Protein AF-0000000066083653 (afdb_homodimer)

Nearest PDB structures (foldseek):
  7eym-assembly1_B  TM=9.532E-01  e=1.468E-11  Vibrio cholerae
  7eyp-assembly1_B  TM=9.568E-01  e=3.747E-11  Pseudomonas aeruginosa
  7eyj-assembly1_A  TM=9.477E-01  e=2.441E-10  Escherichia coli K-12
  7eyl-assembly1_B  TM=9.402E-01  e=2.088E-10  Salmonella enterica
  3eo6-assembly1_B  TM=8.782E-01  e=7.671E-10  Acidithiobacillus ferrooxidans ATCC 23270

Structure (mmCIF, N/CA/C/O backbone):
data_AF-0000000066083653-model_v1
#
loop_
_entity.id
_entity.type
_entity.pdbx_description
1 polymer 'Pyrimidine/purine nucleoside phosphorylase'
#
loop_
_atom_site.group_PDB
_atom_site.id
_atom_site.type_symbol
_atom_site.label_atom_id
_atom_site.label_alt_id
_atom_site.label_comp_id
_atom_site.label_asym_id
_atom_site.label_entity_id
_atom_site.label_seq_id
_atom_site.pdbx_PDB_ins_code
_atom_site.Cartn_x
_atom_site.Cartn_y
_atom_site.Cartn_z
_atom_site.occupancy
_atom_site.B_iso_or_equiv
_atom_site.auth_seq_id
_atom_site.auth_comp_id
_atom_site.auth_asym_id
_atom_site.auth_atom_id
_atom_site.pdbx_PDB_model_num
ATOM 1 N N . MET A 1 1 ? 11.734 -6.695 11.289 1 68.25 1 MET A N 1
ATOM 2 C CA . MET A 1 1 ? 10.883 -6.793 10.109 1 68.25 1 MET A CA 1
ATOM 3 C C . MET A 1 1 ? 11.719 -6.785 8.828 1 68.25 1 MET A C 1
ATOM 5 O O . MET A 1 1 ? 12.789 -6.176 8.789 1 68.25 1 MET A O 1
ATOM 9 N N . SER A 1 2 ? 11.273 -7.625 7.781 1 93.38 2 SER A N 1
ATOM 10 C CA . SER A 1 2 ? 12.055 -7.699 6.555 1 93.38 2 SER A CA 1
ATOM 11 C C . SER A 1 2 ? 11.953 -6.41 5.754 1 93.38 2 SER A C 1
ATOM 13 O O . SER A 1 2 ? 10.969 -5.68 5.867 1 93.38 2 SER A O 1
ATOM 15 N N . GLU A 1 3 ? 12.969 -6.008 5.207 1 98.5 3 GLU A N 1
ATOM 16 C CA . GLU A 1 3 ? 13.031 -4.773 4.426 1 98.5 3 GLU A CA 1
ATOM 17 C C . GLU A 1 3 ? 13.797 -4.984 3.121 1 98.5 3 GLU A C 1
ATOM 19 O O . GLU A 1 3 ? 14.516 -5.973 2.971 1 98.5 3 GLU A O 1
ATOM 24 N N . PHE A 1 4 ? 13.578 -4.211 2.139 1 98.69 4 PHE A N 1
ATOM 25 C CA . PHE A 1 4 ? 14.406 -4.066 0.944 1 98.69 4 PHE A CA 1
ATOM 26 C C . PHE A 1 4 ? 15.227 -2.781 1.005 1 98.69 4 PHE A C 1
ATOM 28 O O . PHE A 1 4 ? 14.664 -1.687 1.107 1 98.69 4 PHE A O 1
ATOM 35 N N . SER A 1 5 ? 16.531 -2.885 0.915 1 98.25 5 SER A N 1
ATOM 36 C CA . SER A 1 5 ? 17.422 -1.725 0.99 1 98.25 5 SER A CA 1
ATOM 37 C C . SER A 1 5 ? 18.016 -1.396 -0.374 1 98.25 5 SER A C 1
ATOM 39 O O . SER A 1 5 ? 18.234 -2.289 -1.196 1 98.25 5 SER A O 1
ATOM 41 N N . GLY A 1 6 ? 18.281 -0.083 -0.542 1 98.31 6 GLY A N 1
ATOM 42 C CA . GLY A 1 6 ? 18.938 0.348 -1.771 1 98.31 6 GLY A CA 1
ATOM 43 C C . GLY A 1 6 ? 18.031 0.225 -2.99 1 98.31 6 GLY A C 1
ATOM 44 O O . GLY A 1 6 ? 18.516 -0.083 -4.086 1 98.31 6 GLY A O 1
ATOM 45 N N . VAL A 1 7 ? 16.766 0.409 -2.795 1 98.81 7 VAL A N 1
ATOM 46 C CA . VAL A 1 7 ? 15.812 0.175 -3.877 1 98.81 7 VAL A CA 1
ATOM 47 C C . VAL A 1 7 ? 15.211 1.503 -4.328 1 98.81 7 VAL A C 1
ATOM 49 O O . VAL A 1 7 ? 15.516 2.555 -3.762 1 98.81 7 VAL A O 1
ATOM 52 N N . THR A 1 8 ? 14.5 1.493 -5.457 1 98.81 8 THR A N 1
ATOM 53 C CA . THR A 1 8 ? 13.648 2.576 -5.93 1 98.81 8 THR A CA 1
ATOM 54 C C . THR A 1 8 ? 12.18 2.217 -5.766 1 98.81 8 THR A C 1
ATOM 56 O O . THR A 1 8 ? 11.75 1.12 -6.137 1 98.81 8 THR A O 1
ATOM 59 N N . VAL A 1 9 ? 11.406 3.104 -5.172 1 98.88 9 VAL A N 1
ATOM 60 C CA . VAL A 1 9 ? 9.977 2.875 -5 1 98.88 9 VAL A CA 1
ATOM 61 C C . VAL A 1 9 ? 9.188 3.855 -5.863 1 98.88 9 VAL A C 1
ATOM 63 O O . VAL A 1 9 ? 9.414 5.066 -5.805 1 98.88 9 VAL A O 1
ATOM 66 N N . VAL A 1 10 ? 8.297 3.328 -6.68 1 98.81 10 VAL A N 1
ATOM 67 C CA . VAL A 1 10 ? 7.375 4.172 -7.434 1 98.81 10 VAL A CA 1
ATOM 68 C C . VAL A 1 10 ? 6.266 4.676 -6.512 1 98.81 10 VAL A C 1
ATOM 70 O O . VAL A 1 10 ? 5.605 3.883 -5.832 1 98.81 10 VAL A O 1
ATOM 73 N N . ARG A 1 11 ? 6.027 5.949 -6.492 1 98.75 11 ARG A N 1
ATOM 74 C CA . ARG A 1 11 ? 5.117 6.547 -5.52 1 98.75 11 ARG A CA 1
ATOM 75 C C . ARG A 1 11 ? 3.67 6.184 -5.832 1 98.75 11 ARG A C 1
ATOM 77 O O . ARG A 1 11 ? 2.885 5.906 -4.922 1 98.75 11 ARG A O 1
ATOM 84 N N . GLU A 1 12 ? 3.383 6.234 -7.113 1 98.56 12 GLU A N 1
ATOM 85 C CA . GLU A 1 12 ? 2.004 5.957 -7.508 1 98.56 12 GLU A CA 1
ATOM 86 C C . GLU A 1 12 ? 1.644 4.492 -7.258 1 98.56 12 GLU A C 1
ATOM 88 O O . GLU A 1 12 ? 2.387 3.592 -7.648 1 98.56 12 GLU A O 1
ATOM 93 N N . ALA A 1 13 ? 0.515 4.312 -6.656 1 98.62 13 ALA A N 1
ATOM 94 C CA . ALA A 1 13 ? 0.06 2.951 -6.387 1 98.62 13 ALA A CA 1
ATOM 95 C C . ALA A 1 13 ? -0.548 2.318 -7.633 1 98.62 13 ALA A C 1
ATOM 97 O O . ALA A 1 13 ? -1.099 3.018 -8.484 1 98.62 13 ALA A O 1
ATOM 98 N N . ASN A 1 14 ? -0.373 0.988 -7.762 1 98.25 14 ASN A N 1
ATOM 99 C CA . ASN A 1 14 ? -1.235 0.184 -8.617 1 98.25 14 ASN A CA 1
ATOM 100 C C . ASN A 1 14 ? -2.559 -0.146 -7.938 1 98.25 14 ASN A C 1
ATOM 102 O O . ASN A 1 14 ? -2.574 -0.75 -6.863 1 98.25 14 ASN A O 1
ATOM 106 N N . ILE A 1 15 ? -3.648 0.259 -8.547 1 98.56 15 ILE A N 1
ATOM 107 C CA . ILE A 1 15 ? -4.949 0.088 -7.902 1 98.56 15 ILE A CA 1
ATOM 108 C C . ILE A 1 15 ? -5.852 -0.77 -8.789 1 98.56 15 ILE A C 1
ATOM 110 O O . ILE A 1 15 ? -6.082 -0.442 -9.953 1 98.56 15 ILE A O 1
ATOM 114 N N . TYR A 1 16 ? -6.285 -1.871 -8.188 1 98.25 16 TYR A N 1
ATOM 115 C CA . TYR A 1 16 ? -7.191 -2.779 -8.883 1 98.25 16 TYR A CA 1
ATOM 116 C C . TYR A 1 16 ? -8.469 -2.998 -8.086 1 98.25 16 TYR A C 1
ATOM 118 O O . TYR A 1 16 ? -8.5 -2.76 -6.871 1 98.25 16 TYR A O 1
ATOM 126 N N . PHE A 1 17 ? -9.609 -3.422 -8.844 1 97.94 17 PHE A N 1
ATOM 127 C CA . PHE A 1 17 ? -10.867 -3.822 -8.227 1 97.94 17 PHE A CA 1
ATOM 128 C C . PHE A 1 17 ? -11.391 -2.723 -7.312 1 97.94 17 PHE A C 1
ATOM 130 O O . PHE A 1 17 ? -11.734 -2.979 -6.156 1 97.94 17 PHE A O 1
ATOM 137 N N . ASN A 1 18 ? -11.336 -1.502 -7.742 1 96.81 18 ASN A N 1
ATOM 138 C CA . ASN A 1 18 ? -11.852 -0.337 -7.031 1 96.81 18 ASN A CA 1
ATOM 139 C C . ASN A 1 18 ? -11.148 -0.14 -5.691 1 96.81 18 ASN A C 1
ATOM 141 O O . ASN A 1 18 ? -11.797 0.109 -4.676 1 96.81 18 ASN A O 1
ATOM 145 N N . GLY A 1 19 ? -9.883 -0.465 -5.676 1 97.94 19 GLY A N 1
ATOM 146 C CA . GLY A 1 19 ? -9.07 -0.195 -4.496 1 97.94 19 GLY A CA 1
ATOM 147 C C . GLY A 1 19 ? -8.977 -1.381 -3.557 1 97.94 19 GLY A C 1
ATOM 148 O O . GLY A 1 19 ? -8.25 -1.333 -2.561 1 97.94 19 GLY A O 1
ATOM 149 N N . ALA A 1 20 ? -9.695 -2.447 -3.82 1 98.44 20 ALA A N 1
ATOM 150 C CA . ALA A 1 20 ? -9.688 -3.607 -2.934 1 98.44 20 ALA A CA 1
ATOM 151 C C . ALA A 1 20 ? -8.32 -4.293 -2.949 1 98.44 20 ALA A C 1
ATOM 153 O O . ALA A 1 20 ? -7.973 -5.02 -2.014 1 98.44 20 ALA A O 1
ATOM 154 N N . VAL A 1 21 ? -7.617 -4.148 -4.09 1 98.81 21 VAL A N 1
ATOM 155 C CA . VAL A 1 21 ? -6.23 -4.598 -4.211 1 98.81 21 VAL A CA 1
ATOM 156 C C . VAL A 1 21 ? -5.344 -3.428 -4.629 1 98.81 21 VAL A C 1
ATOM 158 O O . VAL A 1 21 ? -5.609 -2.77 -5.637 1 98.81 21 VAL A O 1
ATOM 161 N N . ALA A 1 22 ? -4.328 -3.117 -3.844 1 98.88 22 ALA A N 1
ATOM 162 C CA . ALA A 1 22 ? -3.414 -2.021 -4.152 1 98.88 22 ALA A CA 1
ATOM 163 C C . ALA A 1 22 ? -1.979 -2.387 -3.789 1 98.88 22 ALA A C 1
ATOM 165 O O . ALA A 1 22 ? -1.742 -3.111 -2.82 1 98.88 22 ALA A O 1
ATOM 166 N N . SER A 1 23 ? -1.064 -1.839 -4.574 1 98.81 23 SER A N 1
ATOM 167 C CA . SER A 1 23 ? 0.345 -2.123 -4.32 1 98.81 23 SER A CA 1
ATOM 168 C C . SER A 1 23 ? 1.233 -0.98 -4.801 1 98.81 23 SER A C 1
ATOM 170 O O . SER A 1 23 ? 0.772 -0.083 -5.508 1 98.81 23 SER A O 1
ATOM 172 N N . HIS A 1 24 ? 2.443 -1.005 -4.301 1 98.88 24 HIS A N 1
ATOM 173 C CA . HIS A 1 24 ? 3.494 -0.141 -4.828 1 98.88 24 HIS A CA 1
ATOM 174 C C . HIS A 1 24 ? 4.629 -0.96 -5.434 1 98.88 24 HIS A C 1
ATOM 176 O O . HIS A 1 24 ? 5 -2.008 -4.898 1 98.88 24 HIS A O 1
ATOM 182 N N . THR A 1 25 ? 5.156 -0.469 -6.512 1 98.75 25 THR A N 1
ATOM 183 C CA . THR A 1 25 ? 6.25 -1.122 -7.223 1 98.75 25 THR A CA 1
ATOM 184 C C . THR A 1 25 ? 7.59 -0.789 -6.578 1 98.75 25 THR A C 1
ATOM 186 O O . THR A 1 25 ? 7.863 0.372 -6.266 1 98.75 25 THR A O 1
ATOM 189 N N . VAL A 1 26 ? 8.383 -1.77 -6.336 1 98.81 26 VAL A N 1
ATOM 190 C CA . VAL A 1 26 ? 9.75 -1.648 -5.852 1 98.81 26 VAL A CA 1
ATOM 191 C C . VAL A 1 26 ? 10.727 -2.133 -6.926 1 98.81 26 VAL A C 1
ATOM 193 O O . VAL A 1 26 ? 10.648 -3.281 -7.367 1 98.81 26 VAL A O 1
ATOM 196 N N . LEU A 1 27 ? 11.586 -1.281 -7.352 1 98.56 27 LEU A N 1
ATOM 197 C CA . LEU A 1 27 ? 12.594 -1.601 -8.359 1 98.56 27 LEU A CA 1
ATOM 198 C C . LEU A 1 27 ? 13.961 -1.815 -7.719 1 98.56 27 LEU A C 1
ATOM 200 O O . LEU A 1 27 ? 14.414 -0.99 -6.926 1 98.56 27 LEU A O 1
ATOM 204 N N . PHE A 1 28 ? 14.656 -2.84 -8.094 1 98.31 28 PHE A N 1
ATOM 205 C CA . PHE A 1 28 ? 15.945 -3.193 -7.523 1 98.31 28 PHE A CA 1
ATOM 206 C C . PHE A 1 28 ? 17.078 -2.805 -8.461 1 98.31 28 PHE A C 1
ATOM 208 O O . PHE A 1 28 ? 16.875 -2.703 -9.68 1 98.31 28 PHE A O 1
ATOM 215 N N . PRO A 1 29 ? 18.266 -2.664 -7.895 1 97.88 29 PRO A N 1
ATOM 216 C CA . PRO A 1 29 ? 19.406 -2.266 -8.719 1 97.88 29 PRO A CA 1
ATOM 217 C C . PRO A 1 29 ? 19.719 -3.275 -9.82 1 97.88 29 PRO A C 1
ATOM 219 O O . PRO A 1 29 ? 20.219 -2.9 -10.883 1 97.88 29 PRO A O 1
ATOM 222 N N . ASP A 1 30 ? 19.375 -4.48 -9.672 1 97.19 30 ASP A N 1
ATOM 223 C CA . ASP A 1 30 ? 19.703 -5.512 -10.656 1 97.19 30 ASP A CA 1
ATOM 224 C C . ASP A 1 30 ? 18.641 -5.57 -11.75 1 97.19 30 ASP A C 1
ATOM 226 O O . ASP A 1 30 ? 18.688 -6.441 -12.625 1 97.19 30 ASP A O 1
ATOM 230 N N . GLY A 1 31 ? 17.703 -4.68 -11.68 1 95.44 31 GLY A N 1
ATOM 231 C CA . GLY A 1 31 ? 16.688 -4.594 -12.719 1 95.44 31 GLY A CA 1
ATOM 232 C C . GLY A 1 31 ? 15.43 -5.363 -12.383 1 95.44 31 GLY A C 1
ATOM 233 O O . GLY A 1 31 ? 14.398 -5.211 -13.047 1 95.44 31 GLY A O 1
ATOM 234 N N . SER A 1 32 ? 15.461 -6.23 -11.32 1 97 32 SER A N 1
ATOM 235 C CA . SER A 1 32 ? 14.266 -6.965 -10.922 1 97 32 SER A CA 1
ATOM 236 C C . SER A 1 32 ? 13.242 -6.039 -10.266 1 97 32 SER A C 1
ATOM 238 O O . SER A 1 32 ? 13.578 -4.926 -9.859 1 97 32 SER A O 1
ATOM 240 N N . LYS A 1 33 ? 12.016 -6.586 -10.273 1 97.19 33 LYS A N 1
ATOM 241 C CA . LYS A 1 33 ? 10.875 -5.824 -9.766 1 97.19 33 LYS A CA 1
ATOM 242 C C . LYS A 1 33 ? 10.055 -6.656 -8.781 1 97.19 33 LYS A C 1
ATOM 244 O O . LYS A 1 33 ? 9.898 -7.863 -8.969 1 97.19 33 LYS A O 1
ATOM 249 N N . LYS A 1 34 ? 9.625 -6.016 -7.742 1 98.38 34 LYS A N 1
ATOM 250 C CA . LYS A 1 34 ? 8.633 -6.582 -6.832 1 98.38 34 LYS A CA 1
ATOM 251 C C . LYS A 1 34 ? 7.523 -5.578 -6.539 1 98.38 34 LYS A C 1
ATOM 253 O O . LYS A 1 34 ? 7.648 -4.395 -6.859 1 98.38 34 LYS A O 1
ATOM 258 N N . THR A 1 35 ? 6.426 -6.066 -6.008 1 98.75 35 THR A N 1
ATOM 259 C CA . THR A 1 35 ? 5.383 -5.188 -5.488 1 98.75 35 THR A CA 1
ATOM 260 C C . THR A 1 35 ? 5.047 -5.543 -4.039 1 98.75 35 THR A C 1
ATOM 262 O O . THR A 1 35 ? 5.094 -6.711 -3.656 1 98.75 35 THR A O 1
ATOM 265 N N . LEU A 1 36 ? 4.875 -4.598 -3.246 1 98.88 36 LEU A N 1
ATOM 266 C CA . LEU A 1 36 ? 4.316 -4.719 -1.904 1 98.88 36 LEU A CA 1
ATOM 267 C C . LEU A 1 36 ? 2.877 -4.211 -1.868 1 98.88 36 LEU A C 1
ATOM 269 O O . LEU A 1 36 ? 2.602 -3.084 -2.285 1 98.88 36 LEU A O 1
ATOM 273 N N . GLY A 1 37 ? 1.95 -5.094 -1.384 1 98.81 37 GLY A N 1
ATOM 274 C CA . GLY A 1 37 ? 0.567 -4.664 -1.523 1 98.81 37 GLY A CA 1
ATOM 275 C C . GLY A 1 37 ? -0.346 -5.238 -0.457 1 98.81 37 GLY A C 1
ATOM 276 O O . GLY A 1 37 ? 0.099 -6 0.404 1 98.81 37 GLY A O 1
ATOM 277 N N . ILE A 1 38 ? -1.569 -4.738 -0.466 1 98.88 38 ILE A N 1
ATOM 278 C CA . ILE A 1 38 ? -2.654 -5.117 0.432 1 98.88 38 ILE A CA 1
ATOM 279 C C . ILE A 1 38 ? -3.854 -5.602 -0.383 1 98.88 38 ILE A C 1
ATOM 281 O O . ILE A 1 38 ? -4.16 -5.043 -1.439 1 98.88 38 ILE A O 1
ATOM 285 N N . MET A 1 39 ? -4.473 -6.641 0.131 1 98.88 39 MET A N 1
ATOM 286 C CA . MET A 1 39 ? -5.734 -7.105 -0.441 1 98.88 39 MET A CA 1
ATOM 287 C C . MET A 1 39 ? -6.84 -7.113 0.61 1 98.88 39 MET A C 1
ATOM 289 O O . MET A 1 39 ? -6.656 -7.648 1.705 1 98.88 39 MET A O 1
ATOM 293 N N . GLN A 1 40 ? -7.973 -6.523 0.254 1 98.75 40 GLN A N 1
ATOM 294 C CA . GLN A 1 40 ? -9.172 -6.598 1.081 1 98.75 40 GLN A CA 1
ATOM 295 C C . GLN A 1 40 ? -9.883 -7.938 0.9 1 98.75 40 GLN A C 1
ATOM 297 O O . GLN A 1 40 ? -9.688 -8.617 -0.11 1 98.75 40 GLN A O 1
ATOM 302 N N . PRO A 1 41 ? -10.68 -8.344 1.903 1 98.81 41 PRO A N 1
ATOM 303 C CA . PRO A 1 41 ? -11.477 -9.555 1.703 1 98.81 41 PRO A CA 1
ATOM 304 C C . PRO A 1 41 ? -12.32 -9.508 0.433 1 98.81 41 PRO A C 1
ATOM 306 O O . PRO A 1 41 ? -12.883 -8.453 0.105 1 98.81 41 PRO A O 1
ATOM 309 N N . GLY A 1 42 ? -12.367 -10.531 -0.246 1 98.75 42 GLY A N 1
ATOM 310 C CA . GLY A 1 42 ? -13.047 -10.625 -1.529 1 98.75 42 GLY A CA 1
ATOM 311 C C . GLY A 1 42 ? -12.508 -11.734 -2.408 1 98.75 42 GLY A C 1
ATOM 312 O O . GLY A 1 42 ? -11.594 -12.461 -2.01 1 98.75 42 GLY A O 1
ATOM 313 N N . GLU A 1 43 ? -13.117 -11.922 -3.557 1 98.75 43 GLU A N 1
ATOM 314 C CA . GLU A 1 43 ? -12.656 -12.898 -4.547 1 98.75 43 GLU A CA 1
ATOM 315 C C . GLU A 1 43 ? -12.102 -12.203 -5.785 1 98.75 43 GLU A C 1
ATOM 317 O O . GLU A 1 43 ? -12.773 -11.359 -6.391 1 98.75 43 GLU A O 1
ATOM 322 N N . TYR A 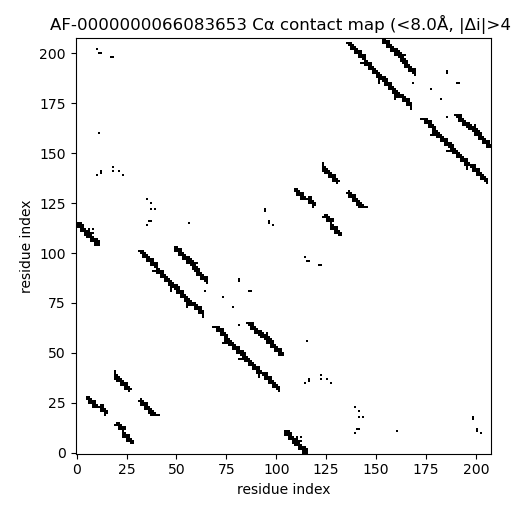1 44 ? -10.875 -12.539 -6.098 1 98.62 44 TYR A N 1
ATOM 323 C CA . TYR A 1 44 ? -10.18 -11.891 -7.199 1 98.62 44 TYR A CA 1
ATOM 324 C C . TYR A 1 44 ? -9.547 -12.914 -8.133 1 98.62 44 TYR A C 1
ATOM 326 O O . TYR A 1 44 ? -8.969 -13.906 -7.68 1 98.62 44 TYR A O 1
ATOM 334 N N . THR A 1 45 ? -9.641 -12.68 -9.461 1 98.25 45 THR A N 1
ATOM 335 C CA . THR A 1 45 ? -8.898 -13.453 -10.453 1 98.25 45 THR A CA 1
ATOM 336 C C . THR A 1 45 ? -7.852 -12.586 -11.141 1 98.25 45 THR A C 1
ATOM 338 O O . THR A 1 45 ? -8.148 -11.477 -11.586 1 98.25 45 THR A O 1
ATOM 341 N N . PHE A 1 46 ? -6.637 -13.109 -11.172 1 97.69 46 PHE A N 1
ATOM 342 C CA . PHE A 1 46 ? -5.512 -12.414 -11.781 1 97.69 46 PHE A CA 1
ATOM 343 C C . PHE A 1 46 ? -4.93 -13.227 -12.93 1 97.69 46 PHE A C 1
ATOM 345 O O . PHE A 1 46 ? -5.004 -14.461 -12.93 1 97.69 46 PHE A O 1
ATOM 352 N N . SER A 1 47 ? -4.422 -12.508 -13.898 1 96.75 47 SER A N 1
ATOM 353 C CA . SER A 1 47 ? -3.66 -13.156 -14.961 1 96.75 47 SER A CA 1
ATOM 354 C C . SER A 1 47 ? -2.182 -12.789 -14.883 1 96.75 47 SER A C 1
ATOM 356 O O . SER A 1 47 ? -1.831 -11.68 -14.484 1 96.75 47 SER A O 1
ATOM 358 N N . THR A 1 48 ? -1.352 -13.711 -15.266 1 95.75 48 THR A N 1
ATOM 359 C CA . THR A 1 48 ? 0.087 -13.469 -15.234 1 95.75 48 THR A CA 1
ATOM 360 C C . THR A 1 48 ? 0.679 -13.57 -16.641 1 95.75 48 THR A C 1
ATOM 362 O O . THR A 1 48 ? 0.275 -14.43 -17.422 1 95.75 48 THR A O 1
ATOM 365 N N . GLY A 1 49 ? 1.526 -12.594 -17.047 1 95.06 49 GLY A N 1
ATOM 366 C CA . GLY A 1 49 ? 2.4 -12.742 -18.203 1 95.06 49 GLY A CA 1
ATOM 367 C C . GLY A 1 49 ? 3.66 -13.531 -17.891 1 95.06 49 GLY A C 1
ATOM 368 O O . GLY A 1 49 ? 3.912 -14.57 -18.516 1 95.06 49 GLY A O 1
ATOM 369 N N . ALA A 1 50 ? 4.438 -13.125 -16.922 1 95.12 50 ALA A N 1
ATOM 370 C CA . ALA A 1 50 ? 5.605 -13.82 -16.391 1 95.12 50 ALA A CA 1
ATOM 371 C C . ALA A 1 50 ? 5.25 -14.586 -15.125 1 95.12 50 ALA A C 1
ATOM 373 O O . ALA A 1 50 ? 4.254 -14.281 -14.461 1 95.12 50 ALA A O 1
ATOM 374 N N . ALA A 1 51 ? 6.074 -15.609 -14.797 1 97.06 51 ALA A N 1
ATOM 375 C CA . ALA A 1 51 ? 5.891 -16.312 -13.539 1 97.06 51 ALA A CA 1
ATOM 376 C C . ALA A 1 51 ? 6.066 -15.375 -12.352 1 97.06 51 ALA A C 1
ATOM 378 O O . ALA A 1 51 ? 6.887 -14.453 -12.398 1 97.06 51 ALA A O 1
ATOM 379 N N . GLU A 1 52 ? 5.305 -15.586 -11.312 1 97.94 52 GLU A N 1
ATOM 380 C CA . GLU A 1 52 ? 5.359 -14.75 -10.117 1 97.94 52 GLU A CA 1
ATOM 381 C C . GLU A 1 52 ? 5.523 -15.594 -8.859 1 97.94 52 GLU A C 1
ATOM 383 O O . GLU A 1 52 ? 5.102 -16.75 -8.82 1 97.94 52 GLU A O 1
ATOM 388 N N . LEU A 1 53 ? 6.176 -15.133 -7.902 1 98.38 53 LEU A N 1
ATOM 389 C CA . LEU A 1 53 ? 6.184 -15.656 -6.535 1 98.38 53 LEU A CA 1
ATOM 390 C C . LEU A 1 53 ? 5.391 -14.742 -5.605 1 98.38 53 LEU A C 1
ATOM 392 O O . LEU A 1 53 ? 5.719 -13.562 -5.457 1 98.38 53 LEU A O 1
ATOM 396 N N . MET A 1 54 ? 4.336 -15.289 -5.02 1 98.62 54 MET A N 1
ATOM 397 C CA . MET A 1 54 ? 3.516 -14.57 -4.043 1 98.62 54 MET A CA 1
ATOM 398 C C . MET A 1 54 ? 3.895 -14.961 -2.621 1 98.62 54 MET A C 1
ATOM 400 O O . MET A 1 54 ? 3.824 -16.141 -2.258 1 98.62 54 MET A O 1
ATOM 404 N N . GLU A 1 55 ? 4.344 -14.062 -1.875 1 98.75 55 GLU A N 1
ATOM 405 C CA . GLU A 1 55 ? 4.582 -14.234 -0.446 1 98.75 55 GLU A CA 1
ATOM 406 C C . GLU A 1 55 ? 3.512 -13.531 0.382 1 98.75 55 GLU A C 1
ATOM 408 O O . GLU A 1 55 ? 3.365 -12.312 0.313 1 98.75 55 GLU A O 1
ATOM 413 N N . ILE A 1 56 ? 2.764 -14.305 1.164 1 98.81 56 ILE A N 1
ATOM 414 C CA . ILE A 1 56 ? 1.759 -13.719 2.047 1 98.81 56 ILE A CA 1
ATOM 415 C C . ILE A 1 56 ? 2.387 -13.391 3.398 1 98.81 56 ILE A C 1
ATOM 417 O O . ILE A 1 56 ? 2.863 -14.289 4.105 1 98.81 56 ILE A O 1
ATOM 421 N N . LEU A 1 57 ? 2.451 -12.148 3.717 1 98.75 57 LEU A N 1
ATOM 422 C CA . LEU A 1 57 ? 3.133 -11.703 4.93 1 98.75 57 LEU A CA 1
ATOM 423 C C . LEU A 1 57 ? 2.199 -11.781 6.133 1 98.75 57 LEU A C 1
ATOM 425 O O . LEU A 1 57 ? 2.631 -12.117 7.238 1 98.75 57 LEU A O 1
ATOM 429 N N . SER A 1 58 ? 0.981 -11.461 5.969 1 98.56 58 SER A N 1
ATOM 430 C CA . SER A 1 58 ? -0.07 -11.617 6.969 1 98.56 58 SER A CA 1
ATOM 431 C C . SER A 1 58 ? -1.432 -11.812 6.312 1 98.56 58 SER A C 1
ATOM 433 O O . SER A 1 58 ? -1.611 -11.5 5.133 1 98.56 58 SER A O 1
ATOM 435 N N . GLY A 1 59 ? -2.449 -12.312 7.125 1 98.5 59 GLY A N 1
ATOM 436 C CA . GLY A 1 59 ? -3.779 -12.609 6.613 1 98.5 59 GLY A CA 1
ATOM 437 C C . GLY A 1 59 ? -3.941 -14.047 6.168 1 98.5 59 GLY A C 1
ATOM 438 O O . GLY A 1 59 ? -3.123 -14.906 6.508 1 98.5 59 GLY A O 1
ATOM 439 N N . GLU A 1 60 ? -5.078 -14.234 5.508 1 98.75 60 GLU A N 1
ATOM 440 C CA . GLU A 1 60 ? -5.414 -15.578 5.051 1 98.75 60 GLU A CA 1
ATOM 441 C C . GLU A 1 60 ? -6.254 -15.531 3.775 1 98.75 60 GLU A C 1
ATOM 443 O O . GLU A 1 60 ? -7.141 -14.688 3.639 1 98.75 60 GLU A O 1
ATOM 448 N N . LEU A 1 61 ? -5.949 -16.531 2.947 1 98.88 61 LEU A N 1
ATOM 449 C CA . LEU A 1 61 ? -6.699 -16.609 1.698 1 98.88 61 LEU A CA 1
ATOM 450 C C . LEU A 1 61 ? -6.758 -18.047 1.195 1 98.88 61 LEU A C 1
ATOM 452 O O . LEU A 1 61 ? -6.008 -18.906 1.667 1 98.88 61 LEU A O 1
ATOM 456 N N . ASP A 1 62 ? -7.691 -18.266 0.301 1 98.88 62 ASP A N 1
ATOM 457 C CA . ASP A 1 62 ? -7.75 -19.5 -0.471 1 98.88 62 ASP A CA 1
ATOM 458 C C . ASP A 1 62 ? -7.289 -19.266 -1.91 1 98.88 62 ASP A C 1
ATOM 460 O O . ASP A 1 62 ? -7.711 -18.312 -2.557 1 98.88 62 ASP A O 1
ATOM 464 N N . LEU A 1 63 ? -6.438 -20.141 -2.334 1 98.75 63 LEU A N 1
ATOM 465 C CA . LEU A 1 63 ? -5.828 -20.016 -3.654 1 98.75 63 LEU A CA 1
ATOM 466 C C . LEU A 1 63 ? -6.312 -21.125 -4.574 1 98.75 63 LEU A C 1
ATOM 468 O O . LEU A 1 63 ? -6.387 -22.297 -4.164 1 98.75 63 LEU A O 1
ATOM 472 N N . GLN A 1 64 ? -6.723 -20.766 -5.75 1 98.5 64 GLN A N 1
ATOM 473 C CA . GLN A 1 64 ? -6.973 -21.734 -6.82 1 98.5 64 GLN A CA 1
ATOM 474 C C . GLN A 1 64 ? -6.191 -21.359 -8.078 1 98.5 64 GLN A C 1
ATOM 476 O O . GLN A 1 64 ? -6.402 -20.297 -8.664 1 98.5 64 GLN A O 1
ATOM 481 N N . LEU A 1 65 ? -5.25 -22.266 -8.445 1 97.12 65 LEU A N 1
ATOM 482 C CA . LEU A 1 65 ? -4.477 -22.062 -9.664 1 97.12 65 LEU A CA 1
ATOM 483 C C . LEU A 1 65 ? -5.242 -22.562 -10.883 1 97.12 65 LEU A C 1
ATOM 485 O O . LEU A 1 65 ? -6.121 -23.406 -10.766 1 97.12 65 LEU A O 1
ATOM 489 N N . ALA A 1 66 ? -4.871 -22 -11.984 1 94.19 66 ALA A N 1
ATOM 490 C CA . ALA A 1 66 ? -5.512 -22.453 -13.219 1 94.19 66 ALA A CA 1
ATOM 491 C C . ALA A 1 66 ? -5.355 -23.969 -13.398 1 94.19 66 ALA A C 1
ATOM 493 O O . ALA A 1 66 ? -4.27 -24.516 -13.195 1 94.19 66 ALA A O 1
ATOM 494 N N . GLY A 1 67 ? -6.398 -24.656 -13.75 1 91.5 67 GLY A N 1
ATOM 495 C CA . GLY A 1 67 ? -6.375 -26.094 -14 1 91.5 67 GLY A CA 1
ATOM 496 C C . GLY A 1 67 ? -6.656 -26.922 -12.758 1 91.5 67 GLY A C 1
ATOM 497 O O . GLY A 1 67 ? -6.828 -28.141 -12.844 1 91.5 67 GLY A O 1
ATOM 498 N N . GLU A 1 68 ? -6.574 -26.219 -11.633 1 91.44 68 GLU A N 1
ATOM 499 C CA . GLU A 1 68 ? -6.871 -26.922 -10.391 1 91.44 68 GLU A CA 1
ATOM 500 C C . GLU A 1 68 ? -8.352 -26.828 -10.039 1 91.44 68 GLU A C 1
ATOM 502 O O . GLU A 1 68 ? -9.031 -25.875 -10.43 1 91.44 68 GLU A O 1
ATOM 507 N N . THR A 1 69 ? -8.844 -27.828 -9.328 1 91 69 THR A N 1
ATOM 508 C CA . THR A 1 69 ? -10.242 -27.812 -8.906 1 91 69 THR A CA 1
ATOM 509 C C . THR A 1 69 ? -10.359 -27.469 -7.43 1 91 69 THR A C 1
ATOM 511 O O . THR A 1 69 ? -11.367 -26.891 -7 1 91 69 THR A O 1
ATOM 514 N N . GLY A 1 70 ? -9.406 -27.672 -6.648 1 94.25 70 GLY A N 1
ATOM 515 C CA . GLY A 1 70 ? -9.5 -27.422 -5.219 1 94.25 70 GLY A CA 1
ATOM 516 C C . GLY A 1 70 ? -8.867 -26.109 -4.797 1 94.25 70 GLY A C 1
ATOM 517 O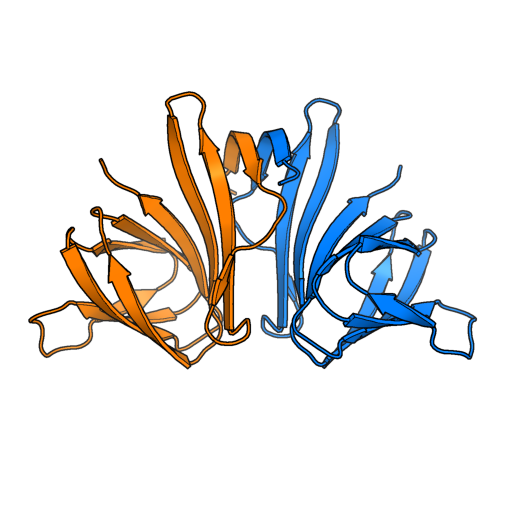 O . GLY A 1 70 ? -8.141 -25.484 -5.57 1 94.25 70 GLY A O 1
ATOM 518 N N . TRP A 1 71 ? -9.383 -25.688 -3.672 1 97.44 71 TRP A N 1
ATOM 519 C CA . TRP A 1 71 ? -8.82 -24.5 -3.029 1 97.44 71 TRP A CA 1
ATOM 520 C C . TRP A 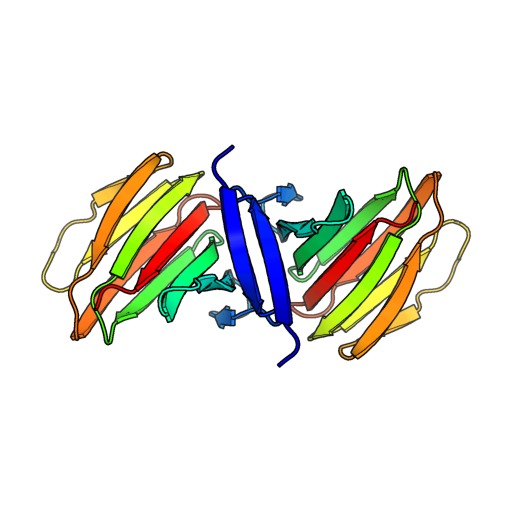1 71 ? -7.762 -24.891 -2 1 97.44 71 TRP A C 1
ATOM 522 O O . TRP A 1 71 ? -7.93 -25.875 -1.273 1 97.44 71 TRP A O 1
ATOM 532 N N . ARG A 1 72 ? -6.664 -24.141 -1.979 1 97.88 72 ARG A N 1
ATOM 533 C CA . ARG A 1 72 ? -5.617 -24.297 -0.976 1 97.88 72 ARG A CA 1
ATOM 534 C C . ARG A 1 72 ? -5.566 -23.094 -0.041 1 97.88 72 ARG A C 1
ATOM 536 O O . ARG A 1 72 ? -5.547 -21.953 -0.495 1 97.88 72 ARG A O 1
ATOM 543 N N . ARG A 1 73 ? -5.508 -23.359 1.201 1 98.19 73 ARG A N 1
ATOM 544 C CA . ARG A 1 73 ? -5.398 -22.297 2.184 1 98.19 73 ARG A CA 1
ATOM 545 C C . ARG A 1 73 ? -3.955 -21.812 2.318 1 98.19 73 ARG A C 1
ATOM 547 O O . ARG A 1 73 ? -3.041 -22.625 2.475 1 98.19 73 ARG A O 1
ATOM 554 N N . ILE A 1 74 ? -3.828 -20.578 2.191 1 98.56 74 ILE A N 1
ATOM 555 C CA . ILE A 1 74 ? -2.52 -19.969 2.355 1 98.56 74 ILE A CA 1
ATOM 556 C C . ILE A 1 74 ? -2.6 -18.859 3.414 1 98.56 74 ILE A C 1
ATOM 558 O O . ILE A 1 74 ? -3.535 -18.062 3.412 1 98.56 74 ILE A O 1
ATOM 562 N N . GLY A 1 75 ? -1.688 -18.75 4.352 1 98.31 75 GLY A N 1
ATOM 563 C CA . GLY A 1 75 ? -1.694 -17.719 5.375 1 98.31 75 GLY A CA 1
ATOM 564 C C . GLY A 1 75 ? -0.358 -17.016 5.52 1 98.31 75 GLY A C 1
ATOM 565 O O . GLY A 1 75 ? 0.561 -17.25 4.73 1 98.31 75 GLY A O 1
ATOM 566 N N . GLY A 1 76 ? -0.357 -16.078 6.5 1 98.25 76 GLY A N 1
ATOM 567 C CA . GLY A 1 76 ? 0.868 -15.352 6.785 1 98.25 76 GLY A CA 1
ATOM 568 C C . GLY A 1 76 ? 2.08 -16.25 6.93 1 98.25 76 GLY A C 1
ATOM 569 O O . GLY A 1 76 ? 2.025 -17.266 7.621 1 98.25 76 GLY A O 1
ATOM 570 N N . GLY A 1 77 ? 3.193 -15.812 6.273 1 98.12 77 GLY A N 1
ATOM 571 C CA . GLY A 1 77 ? 4.43 -16.578 6.352 1 98.12 77 GLY A CA 1
ATOM 572 C C . GLY A 1 77 ? 4.559 -17.609 5.254 1 98.12 77 GLY A C 1
ATOM 573 O O . GLY A 1 77 ? 5.641 -18.172 5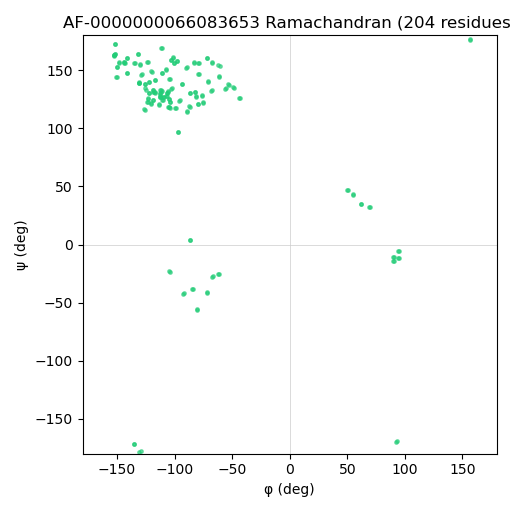.043 1 98.12 77 GLY A O 1
ATOM 574 N N . GLN A 1 78 ? 3.482 -17.875 4.488 1 98.69 78 GLN A N 1
ATOM 575 C CA . GLN A 1 78 ? 3.512 -18.859 3.408 1 98.69 78 GLN A CA 1
ATOM 576 C C . GLN A 1 78 ? 3.641 -18.172 2.049 1 98.69 78 GLN A C 1
ATOM 578 O O . GLN A 1 78 ? 3.449 -16.953 1.938 1 98.69 78 GLN A O 1
ATOM 583 N N . SER A 1 79 ? 4.07 -19 1.092 1 98.62 79 SER A N 1
ATOM 584 C CA . SER A 1 79 ? 4.238 -18.484 -0.263 1 98.62 79 SER A CA 1
ATOM 585 C C . SER A 1 79 ? 3.803 -19.516 -1.302 1 98.62 79 SER A C 1
ATOM 587 O O . SER A 1 79 ? 3.619 -20.688 -0.98 1 98.62 79 SER A O 1
ATOM 589 N N . PHE A 1 80 ? 3.529 -19.062 -2.488 1 98 80 PHE A N 1
ATOM 590 C CA . PHE A 1 80 ? 3.221 -19.922 -3.619 1 98 80 PHE A CA 1
ATOM 591 C C . PHE A 1 80 ? 3.688 -19.297 -4.926 1 98 80 PHE A C 1
ATOM 593 O O . PHE A 1 80 ? 3.842 -18.078 -5.016 1 98 80 PHE A O 1
ATOM 600 N N . GLU A 1 81 ? 3.916 -20.109 -5.938 1 97.31 81 GLU A N 1
ATOM 601 C CA . GLU A 1 81 ? 4.281 -19.641 -7.273 1 97.31 81 GLU A CA 1
ATOM 602 C C . GLU A 1 81 ? 3.105 -19.734 -8.234 1 97.31 81 GLU A C 1
ATOM 604 O O . GLU A 1 81 ? 2.314 -20.688 -8.164 1 97.31 81 GLU A O 1
ATOM 609 N N . VAL A 1 82 ? 3 -18.781 -9.086 1 97.31 82 VAL A N 1
ATOM 610 C CA . VAL A 1 82 ? 2.049 -18.797 -10.195 1 97.31 82 VAL A CA 1
ATOM 611 C C . VAL A 1 82 ? 2.797 -18.891 -11.516 1 97.31 82 VAL A C 1
ATOM 613 O O . VAL A 1 82 ? 3.686 -18.078 -11.797 1 97.31 82 VAL A O 1
ATOM 616 N N . PRO A 1 83 ? 2.438 -19.875 -12.359 1 96.06 83 PRO A N 1
ATOM 617 C CA . PRO A 1 83 ? 3.162 -20.047 -13.617 1 96.06 83 PRO A CA 1
ATOM 618 C C . PRO A 1 83 ? 2.939 -18.891 -14.586 1 96.06 83 PRO A C 1
ATOM 620 O O . PRO A 1 83 ? 1.945 -18.156 -14.469 1 96.06 83 PRO A O 1
ATOM 623 N N . ALA A 1 84 ? 3.898 -18.688 -15.531 1 96.38 84 ALA A N 1
ATOM 624 C CA . ALA A 1 84 ? 3.725 -17.719 -16.609 1 96.38 84 ALA A CA 1
ATOM 625 C C . ALA A 1 84 ? 2.521 -18.062 -17.469 1 96.38 84 ALA A C 1
ATOM 627 O O . ALA A 1 84 ? 2.137 -19.234 -17.578 1 96.38 84 ALA A O 1
ATOM 628 N N . ASN A 1 85 ? 1.985 -16.938 -18.094 1 96.06 85 ASN A N 1
ATOM 629 C CA . ASN A 1 85 ? 0.888 -17.094 -19.031 1 96.06 85 ASN A CA 1
ATOM 630 C C . ASN A 1 85 ? -0.235 -17.953 -18.453 1 96.06 85 ASN A C 1
ATOM 632 O O . ASN A 1 85 ? -0.656 -18.938 -19.078 1 96.06 85 ASN A O 1
ATOM 636 N N . SER A 1 86 ? -0.642 -17.719 -17.281 1 96.44 86 SER A N 1
ATOM 637 C CA . SER A 1 86 ? -1.666 -18.453 -16.547 1 96.44 86 SER A CA 1
ATOM 638 C C . SER A 1 86 ? -2.635 -17.5 -15.844 1 96.44 86 SER A C 1
ATOM 640 O O . SER A 1 86 ? -2.686 -16.312 -16.172 1 96.44 86 SER A O 1
ATOM 642 N N . SER A 1 87 ? -3.488 -17.984 -15.023 1 97.25 87 SER A N 1
ATOM 643 C CA . SER A 1 87 ? -4.422 -17.234 -14.188 1 97.25 87 SER A CA 1
ATOM 644 C C . SER A 1 87 ? -4.605 -17.906 -12.828 1 97.25 87 SER A C 1
ATOM 646 O O . SER A 1 87 ? -4.289 -19.094 -12.672 1 97.25 87 SER A O 1
ATOM 648 N N . PHE A 1 88 ? -4.988 -17.188 -11.891 1 98.12 88 PHE A N 1
ATOM 649 C CA . PHE A 1 88 ? -5.289 -17.75 -10.578 1 98.12 88 PHE A CA 1
ATOM 650 C C . PHE A 1 88 ? -6.367 -16.922 -9.875 1 98.12 88 PHE A C 1
ATOM 652 O O . PHE A 1 88 ? -6.535 -15.742 -10.164 1 98.12 88 PHE A O 1
ATOM 659 N N . THR A 1 89 ? -7.086 -17.578 -9.016 1 98.5 89 THR A N 1
ATOM 660 C CA . THR A 1 89 ? -8.148 -16.969 -8.227 1 98.5 89 THR A CA 1
ATOM 661 C C . THR A 1 89 ? -7.848 -17.047 -6.738 1 98.5 89 THR A C 1
ATOM 663 O O . THR A 1 89 ? -7.383 -18.078 -6.254 1 98.5 89 THR A O 1
ATOM 666 N N . MET A 1 90 ? -7.992 -15.938 -6.09 1 98.62 90 MET A N 1
ATOM 667 C CA . MET A 1 90 ? -7.844 -15.906 -4.637 1 98.62 90 MET A CA 1
ATOM 668 C C . MET A 1 90 ? -9.148 -15.492 -3.969 1 98.62 90 MET A C 1
ATOM 670 O O . MET A 1 90 ? -9.789 -14.523 -4.395 1 98.62 90 MET A O 1
ATOM 674 N N . LYS A 1 91 ? -9.578 -16.219 -3 1 98.75 91 LYS A N 1
ATOM 675 C CA . LYS A 1 91 ? -10.578 -15.758 -2.039 1 98.75 91 LYS A CA 1
ATOM 676 C C . LYS A 1 91 ? -9.922 -15.242 -0.761 1 98.75 91 LYS A C 1
ATOM 678 O O . LYS A 1 91 ? -9.547 -16.031 0.108 1 98.75 91 LYS A O 1
ATOM 683 N N . VAL A 1 92 ? -9.773 -14 -0.712 1 98.88 92 VAL A N 1
ATOM 684 C CA . VAL A 1 92 ? -9.148 -13.391 0.454 1 98.88 92 VAL A CA 1
ATOM 685 C C . VAL A 1 92 ? -10.125 -13.383 1.626 1 98.88 92 VAL A C 1
ATOM 687 O O . VAL A 1 92 ? -11.211 -12.805 1.532 1 98.88 92 VAL A O 1
ATOM 690 N N . GLN A 1 93 ? -9.734 -13.977 2.688 1 98.81 93 GLN A N 1
ATOM 691 C CA . GLN A 1 93 ? -10.625 -14.148 3.832 1 98.81 93 GLN A CA 1
ATOM 692 C C . GLN A 1 93 ? -10.469 -13 4.824 1 98.81 93 GLN A C 1
ATOM 694 O O . GLN A 1 93 ? -11.445 -12.562 5.438 1 98.81 93 GLN A O 1
ATOM 699 N N . THR A 1 94 ? -9.305 -12.594 5.09 1 98.75 94 THR A N 1
ATOM 700 C CA . THR A 1 94 ? -8.977 -11.453 5.934 1 98.75 94 THR A CA 1
ATOM 701 C C . THR A 1 94 ? -7.992 -10.523 5.227 1 98.75 94 THR A C 1
ATOM 703 O O . THR A 1 94 ? -7.293 -10.938 4.301 1 98.75 94 THR A O 1
ATOM 706 N N . VAL A 1 95 ? -8 -9.227 5.613 1 98.81 95 VAL A N 1
ATOM 707 C CA . VAL A 1 95 ? -7.047 -8.289 5.031 1 98.81 95 VAL A CA 1
ATOM 708 C C . VAL A 1 95 ? -5.664 -8.938 4.957 1 98.81 95 VAL A C 1
ATOM 710 O O . VAL A 1 95 ? -5.16 -9.453 5.957 1 98.81 95 VAL A O 1
ATOM 713 N N . SER A 1 96 ? -5.059 -8.953 3.766 1 98.88 96 SER A N 1
ATOM 714 C CA . SER A 1 96 ? -3.803 -9.664 3.562 1 98.88 96 SER A CA 1
ATOM 715 C C . SER A 1 96 ? -2.717 -8.734 3.031 1 98.88 96 SER A C 1
ATOM 717 O O . SER A 1 96 ? -2.947 -7.984 2.084 1 98.88 96 SER A O 1
ATOM 719 N N . ASP A 1 97 ? -1.654 -8.742 3.74 1 98.69 97 ASP A N 1
ATOM 720 C CA . ASP A 1 97 ? -0.39 -8.117 3.357 1 98.69 97 ASP A CA 1
ATOM 721 C C . ASP A 1 97 ? 0.459 -9.078 2.521 1 98.69 97 ASP A C 1
ATOM 723 O O . ASP A 1 97 ? 0.648 -10.234 2.895 1 98.69 97 ASP A O 1
ATOM 727 N N . TYR A 1 98 ? 1.002 -8.57 1.283 1 98.88 98 TYR A N 1
ATOM 728 C CA . TYR A 1 98 ? 1.715 -9.516 0.436 1 98.88 98 TYR A CA 1
ATOM 729 C C . TYR A 1 98 ? 2.889 -8.852 -0.266 1 98.88 98 TYR A C 1
ATOM 731 O O . TYR A 1 98 ? 2.932 -7.621 -0.384 1 98.88 98 TYR A O 1
ATOM 739 N N . CYS A 1 99 ? 3.818 -9.633 -0.65 1 98.88 99 CYS A N 1
ATOM 740 C CA . CYS A 1 99 ? 4.906 -9.297 -1.562 1 98.88 99 CYS A CA 1
ATOM 741 C C . CYS A 1 99 ? 4.859 -10.172 -2.811 1 98.88 99 CYS A C 1
ATOM 743 O O . CYS A 1 99 ? 4.84 -11.398 -2.715 1 98.88 99 CYS A O 1
ATOM 745 N N . CYS A 1 100 ? 4.809 -9.609 -3.996 1 98.62 100 CYS A N 1
ATOM 746 C CA . CYS A 1 100 ? 4.828 -10.328 -5.266 1 98.62 100 CYS A CA 1
ATOM 747 C C . CYS A 1 100 ? 6.148 -10.109 -5.996 1 98.62 100 CYS A C 1
ATOM 749 O O . CYS A 1 100 ? 6.574 -8.969 -6.184 1 98.62 100 CYS A O 1
ATOM 751 N N . SER A 1 101 ? 6.793 -11.102 -6.367 1 98.25 101 SER A N 1
ATOM 752 C CA . SER A 1 101 ? 8 -11.062 -7.184 1 98.25 101 SER A CA 1
ATOM 753 C C . SER A 1 101 ? 7.727 -11.531 -8.609 1 98.25 101 SER A C 1
ATOM 755 O O . SER A 1 101 ? 7.109 -12.578 -8.812 1 98.25 101 SER A O 1
ATOM 757 N N . PHE A 1 102 ? 8.133 -10.719 -9.516 1 96.5 102 PHE A N 1
ATOM 758 C CA . PHE A 1 102 ? 8.039 -11.117 -10.922 1 96.5 102 PHE A CA 1
ATOM 759 C C . PHE A 1 102 ? 9.281 -11.891 -11.344 1 96.5 102 PHE A C 1
ATOM 761 O O . PHE A 1 102 ? 10.383 -11.344 -11.344 1 96.5 102 PHE A O 1
ATOM 768 N N . LEU A 1 103 ? 8.984 -13.078 -11.727 1 90.19 103 LEU A N 1
ATOM 769 C CA . LEU A 1 103 ? 10.094 -13.984 -12.008 1 90.19 103 LEU A CA 1
ATOM 770 C C . LEU A 1 103 ? 10.422 -13.992 -13.5 1 90.19 103 LEU A C 1
ATOM 772 O O . LEU A 1 103 ? 9.523 -13.844 -14.336 1 90.19 103 LEU A O 1
ATOM 776 N N . SER A 1 104 ? 11.727 -13.68 -13.961 1 76.88 104 SER A N 1
ATOM 777 C CA . SER A 1 104 ? 12.188 -13.734 -15.344 1 76.88 104 SER A CA 1
ATOM 778 C C . SER A 1 104 ? 12.109 -15.156 -15.891 1 76.88 104 SER A C 1
ATOM 780 O O . SER A 1 104 ? 12.203 -16.125 -15.133 1 76.88 104 SER A O 1
ATOM 782 N N . MET B 1 1 ? 6.32 9.07 -13.688 1 68.19 1 MET B N 1
ATOM 783 C CA . MET B 1 1 ? 5.801 8.922 -12.328 1 68.19 1 MET B CA 1
ATOM 784 C C . MET B 1 1 ? 6.887 9.203 -11.297 1 68.19 1 MET B C 1
ATOM 786 O O . MET B 1 1 ? 8.062 8.938 -11.547 1 68.19 1 MET B O 1
ATOM 790 N N . SER B 1 2 ? 6.496 9.906 -10.141 1 93.38 2 SER B N 1
ATOM 791 C CA . SER B 1 2 ? 7.496 10.242 -9.133 1 93.38 2 SER B CA 1
ATOM 792 C C . SER B 1 2 ? 7.961 9 -8.375 1 93.38 2 SER B C 1
ATOM 794 O O . SER B 1 2 ? 7.223 8.016 -8.273 1 93.38 2 SER B O 1
ATOM 796 N N . GLU B 1 3 ? 9.148 8.922 -8.117 1 98.5 3 GLU B N 1
ATOM 797 C CA . GLU B 1 3 ? 9.742 7.781 -7.414 1 98.5 3 GLU B CA 1
ATOM 798 C C . GLU B 1 3 ? 10.703 8.242 -6.32 1 98.5 3 GLU B C 1
ATOM 800 O O . GLU B 1 3 ? 11.133 9.398 -6.316 1 98.5 3 GLU B O 1
ATOM 805 N N . PHE B 1 4 ? 10.953 7.473 -5.344 1 98.69 4 PHE B N 1
ATOM 806 C CA . PHE B 1 4 ? 12.039 7.609 -4.383 1 98.69 4 PHE B CA 1
ATOM 807 C C . PHE B 1 4 ? 13.156 6.609 -4.68 1 98.69 4 PHE B C 1
ATOM 809 O O . PHE B 1 4 ? 12.922 5.398 -4.684 1 98.69 4 PHE B O 1
ATOM 816 N N . SER B 1 5 ? 14.359 7.094 -4.891 1 98.25 5 SER B N 1
ATOM 817 C CA . SER B 1 5 ? 15.492 6.23 -5.211 1 98.25 5 SER B CA 1
ATOM 818 C C . SER B 1 5 ? 16.453 6.129 -4.039 1 98.25 5 SER B C 1
ATOM 820 O O . SER B 1 5 ? 16.594 7.074 -3.258 1 98.25 5 SER B O 1
ATOM 822 N N . GLY B 1 6 ? 17.125 4.949 -3.994 1 98.31 6 GLY B N 1
ATOM 823 C CA . GLY B 1 6 ? 18.141 4.758 -2.965 1 98.31 6 GLY B CA 1
ATOM 824 C C . GLY B 1 6 ? 17.562 4.664 -1.567 1 98.31 6 GLY B C 1
ATOM 825 O O . GLY B 1 6 ? 18.172 5.125 -0.602 1 98.31 6 GLY B O 1
ATOM 826 N N . VAL B 1 7 ? 16.391 4.121 -1.467 1 98.81 7 VAL B N 1
ATOM 827 C CA . VAL B 1 7 ? 15.695 4.113 -0.183 1 98.81 7 VAL B CA 1
ATOM 828 C C . VAL B 1 7 ? 15.609 2.684 0.351 1 98.81 7 VAL B C 1
ATOM 830 O O . VAL B 1 7 ? 16.062 1.741 -0.307 1 98.81 7 VAL B O 1
ATOM 833 N N . THR B 1 8 ? 15.211 2.533 1.614 1 98.81 8 THR B N 1
ATOM 834 C CA . THR B 1 8 ? 14.836 1.269 2.238 1 98.81 8 THR B CA 1
ATOM 835 C C . THR B 1 8 ? 13.328 1.192 2.439 1 98.81 8 THR B C 1
ATOM 837 O O . THR B 1 8 ? 12.711 2.137 2.941 1 98.81 8 THR B O 1
ATOM 840 N N . VAL B 1 9 ? 12.719 0.103 2.016 1 98.88 9 VAL B N 1
ATOM 841 C CA . VAL B 1 9 ? 11.289 -0.086 2.199 1 98.88 9 VAL B CA 1
ATOM 842 C C . VAL B 1 9 ? 11.039 -1.222 3.189 1 98.88 9 VAL B C 1
ATOM 844 O O . VAL B 1 9 ? 11.578 -2.32 3.033 1 98.88 9 VAL B O 1
ATOM 847 N N . VAL B 1 10 ? 10.258 -0.946 4.207 1 98.81 10 VAL B N 1
ATOM 848 C CA . VAL B 1 10 ? 9.82 -1.989 5.125 1 98.81 10 VAL B CA 1
ATOM 849 C C . VAL B 1 10 ? 8.711 -2.816 4.477 1 98.81 10 VAL B C 1
ATOM 851 O O . VAL B 1 10 ? 7.711 -2.266 4.004 1 98.81 10 VAL B O 1
ATOM 854 N N . ARG B 1 11 ? 8.844 -4.113 4.457 1 98.75 11 ARG B N 1
ATOM 855 C CA . ARG B 1 11 ? 7.934 -4.969 3.705 1 98.75 11 ARG B CA 1
ATOM 856 C C . ARG B 1 11 ? 6.562 -5.027 4.367 1 98.75 11 ARG B C 1
ATOM 858 O O . ARG B 1 11 ? 5.535 -5.016 3.682 1 98.75 11 ARG B O 1
ATOM 865 N N . GLU B 1 12 ? 6.613 -5.113 5.688 1 98.56 12 GLU B N 1
ATOM 866 C CA . GLU B 1 12 ? 5.348 -5.223 6.406 1 98.56 12 GLU B CA 1
ATOM 867 C C . GLU B 1 12 ? 4.543 -3.93 6.301 1 98.56 12 GLU B C 1
ATOM 869 O O . GLU B 1 12 ? 5.07 -2.84 6.535 1 98.56 12 GLU B O 1
ATOM 874 N N . ALA B 1 13 ? 3.303 -4.094 5.984 1 98.62 13 ALA B N 1
ATOM 875 C CA . ALA B 1 13 ? 2.432 -2.93 5.879 1 98.62 13 ALA B CA 1
ATOM 876 C C . ALA B 1 13 ? 1.982 -2.451 7.254 1 98.62 13 ALA B C 1
ATOM 878 O O . ALA B 1 13 ? 1.866 -3.248 8.188 1 98.62 13 ALA B O 1
ATOM 879 N N . ASN B 1 14 ? 1.804 -1.115 7.387 1 98.25 14 ASN B N 1
ATOM 880 C CA . ASN B 1 14 ? 0.977 -0.559 8.453 1 98.25 14 ASN B CA 1
ATOM 881 C C . ASN B 1 14 ? -0.508 -0.645 8.117 1 98.25 14 ASN B C 1
ATOM 883 O O . ASN B 1 14 ? -0.949 -0.112 7.094 1 98.25 14 ASN B O 1
ATOM 887 N N . ILE B 1 15 ? -1.267 -1.317 8.945 1 98.56 15 ILE B N 1
ATOM 888 C CA . ILE B 1 15 ? -2.674 -1.544 8.641 1 98.56 15 ILE B CA 1
ATOM 889 C C . ILE B 1 15 ? -3.547 -0.944 9.742 1 98.56 15 ILE B C 1
ATOM 891 O O . ILE B 1 15 ? -3.391 -1.279 10.914 1 98.56 15 ILE B O 1
ATOM 895 N N . TYR B 1 16 ? -4.402 -0.03 9.305 1 98.25 16 TYR B N 1
ATOM 896 C CA . TYR B 1 16 ? -5.336 0.609 10.227 1 98.25 16 TYR B CA 1
ATOM 897 C C . TYR B 1 16 ? -6.773 0.425 9.766 1 98.25 16 TYR B C 1
ATOM 899 O O . TYR B 1 16 ? -7.02 0.145 8.586 1 98.25 16 TYR B O 1
ATOM 907 N N . PHE B 1 17 ? -7.773 0.54 10.789 1 97.94 17 PHE B N 1
ATOM 908 C CA . PHE B 1 17 ? -9.203 0.542 10.5 1 97.94 17 PHE B CA 1
ATOM 909 C C . PHE B 1 17 ? -9.594 -0.694 9.703 1 97.94 17 PHE B C 1
ATOM 911 O O . PHE B 1 17 ? -10.266 -0.586 8.672 1 97.94 17 PHE B O 1
ATOM 918 N N . ASN B 1 18 ? -9.094 -1.836 10.055 1 96.75 18 ASN B N 1
ATOM 919 C CA . ASN B 1 18 ? -9.414 -3.125 9.445 1 96.75 18 ASN B CA 1
ATOM 920 C C . ASN B 1 18 ? -9.016 -3.162 7.973 1 96.75 18 ASN B C 1
ATOM 922 O O . ASN B 1 18 ? -9.789 -3.625 7.133 1 96.75 18 ASN B O 1
ATOM 926 N N . GLY B 1 19 ? -7.93 -2.5 7.66 1 97.88 19 GLY B N 1
ATOM 927 C CA . GLY B 1 19 ? -7.383 -2.568 6.316 1 97.88 19 GLY B CA 1
ATOM 928 C C . GLY B 1 19 ? -7.855 -1.437 5.422 1 97.88 19 GLY B C 1
ATOM 929 O O . GLY B 1 19 ? -7.402 -1.309 4.281 1 97.88 19 GLY B O 1
ATOM 930 N N . ALA B 1 20 ? -8.773 -0.609 5.891 1 98.44 20 ALA B N 1
ATOM 931 C CA . ALA B 1 20 ? -9.305 0.476 5.07 1 98.44 20 ALA B CA 1
ATOM 932 C C . ALA B 1 20 ? -8.227 1.521 4.781 1 98.44 20 ALA B C 1
ATOM 934 O O . ALA B 1 20 ? -8.336 2.279 3.814 1 98.44 20 ALA B O 1
ATOM 935 N N . VAL B 1 21 ? -7.258 1.616 5.703 1 98.81 21 VAL B N 1
ATOM 936 C CA . VAL B 1 21 ? -6.07 2.441 5.508 1 98.81 21 VAL B CA 1
ATOM 937 C C . VAL B 1 21 ? -4.816 1.586 5.664 1 98.81 21 VAL B C 1
ATOM 939 O O . VAL B 1 21 ? -4.637 0.912 6.68 1 98.81 21 VAL B O 1
ATOM 942 N N . ALA B 1 22 ? -3.979 1.56 4.652 1 98.88 22 ALA B N 1
ATOM 943 C CA . ALA B 1 22 ? -2.744 0.781 4.695 1 98.88 22 ALA B CA 1
ATOM 944 C C . ALA B 1 22 ? -1.599 1.528 4.02 1 98.88 22 ALA B C 1
ATOM 946 O O . ALA B 1 22 ? -1.814 2.26 3.049 1 98.88 22 ALA B O 1
ATOM 947 N N . SER B 1 23 ? -0.405 1.296 4.543 1 98.81 23 SER B N 1
ATOM 948 C CA . SER B 1 23 ? 0.765 1.96 3.975 1 98.81 23 SER B CA 1
ATOM 949 C C . SER B 1 23 ? 2.027 1.134 4.191 1 98.81 23 SER B C 1
ATOM 951 O O . SER B 1 23 ? 2.023 0.17 4.961 1 98.81 23 SER B O 1
ATOM 953 N N . HIS B 1 24 ? 3.029 1.477 3.428 1 98.88 24 HIS B N 1
ATOM 954 C CA . HIS B 1 24 ? 4.375 0.964 3.66 1 98.88 24 HIS B CA 1
ATOM 955 C C . HIS B 1 24 ? 5.34 2.092 4.008 1 98.88 24 HIS B C 1
ATOM 957 O O . HIS B 1 24 ? 5.262 3.182 3.438 1 98.88 24 HIS B O 1
ATOM 963 N N . THR B 1 25 ? 6.227 1.807 4.918 1 98.75 25 THR B N 1
ATOM 964 C CA . THR B 1 25 ? 7.227 2.766 5.371 1 98.75 25 THR B CA 1
ATOM 965 C C . THR B 1 25 ? 8.414 2.805 4.414 1 98.75 25 THR B C 1
ATOM 967 O O . THR B 1 25 ? 8.922 1.758 4.004 1 98.75 25 THR B O 1
ATOM 970 N N . VAL B 1 26 ? 8.812 3.961 4.031 1 98.81 26 VAL B N 1
ATOM 971 C CA . VAL B 1 26 ? 10.008 4.215 3.232 1 98.81 26 VAL B CA 1
ATOM 972 C C . VAL B 1 26 ? 11.031 4.996 4.062 1 98.81 26 VAL B C 1
ATOM 974 O O . VAL B 1 26 ? 10.734 6.09 4.547 1 98.81 26 VAL B O 1
ATOM 977 N N . LEU B 1 27 ? 12.172 4.438 4.234 1 98.56 27 LEU B N 1
ATOM 978 C CA . LEU B 1 27 ? 13.258 5.062 4.988 1 98.56 27 LEU B CA 1
ATOM 979 C C . LEU B 1 27 ? 14.312 5.637 4.051 1 98.56 27 LEU B C 1
ATOM 981 O O . LEU B 1 27 ? 14.781 4.945 3.143 1 98.56 27 LEU B O 1
ATOM 985 N N . PHE B 1 28 ? 14.758 6.828 4.285 1 98.31 28 PHE B N 1
ATOM 986 C CA . PHE B 1 28 ? 15.719 7.516 3.438 1 98.31 28 PHE B CA 1
ATOM 987 C C . PHE B 1 28 ? 17.109 7.496 4.07 1 98.31 28 PHE B C 1
ATOM 989 O O . PHE B 1 28 ? 17.234 7.387 5.293 1 98.31 28 PHE B O 1
ATOM 996 N N . PRO B 1 29 ? 18.109 7.695 3.229 1 97.81 29 PRO B N 1
ATOM 997 C CA . PRO B 1 29 ? 19.484 7.668 3.748 1 97.81 29 PRO B CA 1
ATOM 998 C C . PRO B 1 29 ? 19.75 8.766 4.777 1 97.81 29 PRO B C 1
ATOM 1000 O O . PRO B 1 29 ? 20.578 8.594 5.668 1 97.81 29 PRO B O 1
ATOM 1003 N N . ASP B 1 30 ? 19.062 9.805 4.75 1 97.19 30 ASP B N 1
ATOM 1004 C CA . ASP B 1 30 ? 19.297 10.922 5.664 1 97.19 30 ASP B CA 1
ATOM 1005 C C . ASP B 1 30 ? 18.547 10.719 6.984 1 97.19 30 ASP B C 1
ATOM 1007 O O . ASP B 1 30 ? 18.562 11.594 7.848 1 97.19 30 ASP B O 1
ATOM 1011 N N . GLY B 1 31 ? 17.922 9.594 7.109 1 95.44 31 GLY B N 1
ATOM 1012 C CA . GLY B 1 31 ? 17.25 9.266 8.352 1 95.44 31 GLY B CA 1
ATOM 1013 C C . GLY B 1 31 ? 15.781 9.633 8.352 1 95.44 31 GLY B C 1
ATOM 1014 O O . GLY B 1 31 ? 15.023 9.219 9.234 1 95.44 31 GLY B O 1
ATOM 1015 N N . SER B 1 32 ? 15.312 10.43 7.332 1 97 32 SER B N 1
ATOM 1016 C CA . SER B 1 32 ? 13.891 10.781 7.258 1 97 32 SER B CA 1
ATOM 1017 C C . SER B 1 32 ? 13.055 9.578 6.836 1 97 32 SER B C 1
ATOM 1019 O O . SER B 1 32 ? 13.578 8.594 6.324 1 97 32 SER B O 1
ATOM 1021 N N . LYS B 1 33 ? 11.758 9.75 7.16 1 97.19 33 LYS B N 1
ATOM 1022 C CA . LYS B 1 33 ? 10.797 8.68 6.914 1 97.19 33 LYS B CA 1
ATOM 1023 C C . LYS B 1 33 ? 9.562 9.203 6.18 1 97.19 33 LYS B C 1
ATOM 1025 O O . LYS B 1 33 ? 9.109 10.32 6.438 1 97.19 33 LYS B O 1
ATOM 1030 N N . LYS B 1 34 ? 9.102 8.43 5.246 1 98.44 34 LYS B N 1
ATOM 1031 C CA . LYS B 1 34 ? 7.809 8.656 4.613 1 98.44 34 LYS B CA 1
ATOM 1032 C C . LYS B 1 34 ? 6.992 7.371 4.555 1 98.44 34 LYS B C 1
ATOM 1034 O O . LYS B 1 34 ? 7.52 6.281 4.793 1 98.44 34 LYS B O 1
ATOM 1039 N N . THR B 1 35 ? 5.703 7.5 4.32 1 98.75 35 THR B N 1
ATOM 1040 C CA . THR B 1 35 ? 4.859 6.348 4.031 1 98.75 35 THR B CA 1
ATOM 1041 C C . THR B 1 35 ? 4.105 6.543 2.717 1 98.75 35 THR B C 1
ATOM 1043 O O . THR B 1 35 ? 3.727 7.664 2.373 1 98.75 35 THR B O 1
ATOM 1046 N N . LEU B 1 36 ? 4.023 5.562 1.955 1 98.88 36 LEU B N 1
ATOM 1047 C CA . LEU B 1 36 ? 3.152 5.473 0.789 1 98.88 36 LEU B CA 1
ATOM 1048 C C . LEU B 1 36 ? 1.951 4.578 1.075 1 98.88 36 LEU B C 1
ATOM 1050 O O . LEU B 1 36 ? 2.113 3.434 1.507 1 98.88 36 LEU B O 1
ATOM 1054 N N . GLY B 1 37 ? 0.721 5.137 0.85 1 98.81 37 GLY B N 1
ATOM 1055 C CA . GLY B 1 37 ? -0.408 4.34 1.297 1 98.81 37 GLY B CA 1
ATOM 1056 C C . GLY B 1 37 ? -1.672 4.594 0.497 1 98.81 37 GLY B C 1
ATOM 1057 O O . GLY B 1 37 ? -1.68 5.418 -0.418 1 98.81 37 GLY B O 1
ATOM 1058 N N . ILE B 1 38 ? -2.668 3.77 0.777 1 98.88 38 ILE B N 1
ATOM 1059 C CA . ILE B 1 38 ? -3.998 3.793 0.179 1 98.88 38 ILE B CA 1
ATOM 1060 C C . ILE B 1 38 ? -5.051 3.953 1.272 1 98.88 38 ILE B C 1
ATOM 1062 O O . ILE B 1 38 ? -4.93 3.367 2.352 1 98.88 38 ILE B O 1
ATOM 1066 N N . MET B 1 39 ? -6.043 4.754 0.954 1 98.88 39 MET B N 1
ATOM 1067 C CA . MET B 1 39 ? -7.211 4.871 1.825 1 98.88 39 MET B CA 1
ATOM 1068 C C . MET B 1 39 ? -8.492 4.527 1.07 1 98.88 39 MET B C 1
ATOM 1070 O O . MET B 1 39 ? -8.734 5.051 -0.017 1 98.88 39 MET B O 1
ATOM 1074 N N . GLN B 1 40 ? -9.297 3.656 1.667 1 98.75 40 GLN B N 1
ATOM 1075 C CA . GLN B 1 40 ? -10.625 3.359 1.151 1 98.75 40 GLN B CA 1
ATOM 1076 C C . GLN B 1 40 ? -11.625 4.445 1.541 1 98.75 40 GLN B C 1
ATOM 1078 O O . GLN B 1 40 ? -11.398 5.191 2.496 1 98.75 40 GLN B O 1
ATOM 1083 N N . PRO B 1 41 ? -12.711 4.574 0.761 1 98.81 41 PRO B N 1
ATOM 1084 C CA . PRO B 1 41 ? -13.75 5.516 1.188 1 98.81 41 PRO B CA 1
ATOM 1085 C C . PRO B 1 41 ? -14.219 5.27 2.619 1 98.81 41 PRO B C 1
ATOM 1087 O O . PRO B 1 41 ? -14.359 4.117 3.035 1 98.81 41 PRO B O 1
ATOM 1090 N N . GLY B 1 42 ? -14.383 6.254 3.336 1 98.69 42 GLY B N 1
ATOM 1091 C CA . GLY B 1 42 ? -14.734 6.199 4.746 1 98.69 42 GLY B CA 1
ATOM 1092 C C . GLY B 1 42 ? -14.336 7.449 5.508 1 98.69 42 GLY B C 1
ATOM 1093 O O . GLY B 1 42 ? -13.789 8.391 4.93 1 98.69 42 GLY B O 1
ATOM 1094 N N . GLU B 1 43 ? -14.695 7.496 6.77 1 98.75 43 GLU B N 1
ATOM 1095 C CA . GLU B 1 43 ? -14.312 8.594 7.656 1 98.75 43 GLU B CA 1
ATOM 1096 C C . GLU B 1 43 ? -13.297 8.133 8.703 1 98.75 43 GLU B C 1
ATOM 1098 O O . GLU B 1 43 ? -13.539 7.156 9.414 1 98.75 43 GLU B O 1
ATOM 1103 N N . TYR B 1 44 ? -12.18 8.82 8.734 1 98.62 44 TYR B N 1
ATOM 1104 C CA . TYR B 1 44 ? -11.086 8.43 9.617 1 98.62 44 TYR B CA 1
ATOM 1105 C C . TYR B 1 44 ? -10.57 9.625 10.406 1 98.62 44 TYR B C 1
ATOM 1107 O O . TYR B 1 44 ? -10.422 10.719 9.867 1 98.62 44 TYR B O 1
ATOM 1115 N N . THR B 1 45 ? -10.273 9.422 11.703 1 98.25 45 THR B N 1
ATOM 1116 C CA . THR B 1 45 ? -9.57 10.406 12.516 1 98.25 45 THR B CA 1
ATOM 1117 C C . THR B 1 45 ? -8.188 9.891 12.906 1 98.25 45 THR B C 1
ATOM 1119 O O . THR B 1 45 ? -8.047 8.766 13.375 1 98.25 45 THR B O 1
ATOM 1122 N N . PHE B 1 46 ? -7.207 10.742 12.672 1 97.69 46 PHE B N 1
ATOM 1123 C CA . PHE B 1 46 ? -5.82 10.406 12.984 1 97.69 46 PHE B CA 1
ATOM 1124 C C . PHE B 1 46 ? -5.238 11.391 13.984 1 97.69 46 PHE B C 1
ATOM 1126 O O . PHE B 1 46 ? -5.648 12.555 14.039 1 97.69 46 PHE B O 1
ATOM 1133 N N . SER B 1 47 ? -4.328 10.891 14.781 1 96.75 47 SER B N 1
ATOM 1134 C CA . SER B 1 47 ? -3.549 11.766 15.656 1 96.75 47 SER B CA 1
ATOM 1135 C C . SER B 1 47 ? -2.09 11.828 15.211 1 96.75 47 SER B C 1
ATOM 1137 O O . SER B 1 47 ? -1.545 10.844 14.703 1 96.75 47 SER B O 1
ATOM 1139 N N . THR B 1 48 ? -1.489 12.953 15.422 1 95.75 48 THR B N 1
ATOM 1140 C CA . THR B 1 48 ? -0.092 13.125 15.039 1 95.75 48 THR B CA 1
ATOM 1141 C C . THR B 1 48 ? 0.765 13.438 16.266 1 95.75 48 THR B C 1
ATOM 1143 O O . THR B 1 48 ? 0.337 14.18 17.156 1 95.75 48 THR B O 1
ATOM 1146 N N . GLY B 1 49 ? 1.923 12.758 16.422 1 95.12 49 GLY B N 1
ATOM 1147 C CA . GLY B 1 49 ? 2.967 13.188 17.344 1 95.12 49 GLY B CA 1
ATOM 1148 C C . GLY B 1 49 ? 3.844 14.289 16.766 1 95.12 49 GLY B C 1
ATOM 1149 O O . GLY B 1 49 ? 3.943 15.375 17.344 1 95.12 49 GLY B O 1
ATOM 1150 N N . ALA B 1 50 ? 4.449 14.078 15.625 1 95.19 50 ALA B N 1
ATOM 1151 C CA . ALA B 1 50 ? 5.211 15.055 14.852 1 95.19 50 ALA B CA 1
ATOM 1152 C C . ALA B 1 50 ? 4.363 15.648 13.734 1 95.19 50 ALA B C 1
ATOM 1154 O O . ALA B 1 50 ? 3.363 15.055 13.32 1 95.19 50 ALA B O 1
ATOM 1155 N N . ALA B 1 51 ? 4.77 16.859 13.258 1 97.12 51 ALA B N 1
ATOM 1156 C CA . ALA B 1 51 ? 4.098 17.438 12.102 1 97.12 51 ALA B CA 1
ATOM 1157 C C . ALA B 1 51 ? 4.242 16.531 10.875 1 97.12 51 ALA B C 1
ATOM 1159 O O . ALA B 1 51 ? 5.273 15.891 10.695 1 97.12 51 ALA B O 1
ATOM 1160 N N . GLU B 1 52 ? 3.221 16.5 10.055 1 97.94 52 GLU B N 1
ATOM 1161 C CA . GLU B 1 52 ? 3.225 15.664 8.852 1 97.94 52 GLU B CA 1
ATOM 1162 C C . GLU B 1 52 ? 2.836 16.469 7.621 1 97.94 52 GLU B C 1
ATOM 1164 O O . GLU B 1 52 ? 2.1 17.453 7.723 1 97.94 52 GLU B O 1
ATOM 1169 N N . LEU B 1 53 ? 3.361 16.203 6.523 1 98.38 53 LEU B N 1
ATOM 1170 C CA . LEU B 1 53 ? 2.9 16.641 5.215 1 98.38 53 LEU B CA 1
ATOM 1171 C C . LEU B 1 53 ? 2.197 15.516 4.469 1 98.38 53 LEU B C 1
ATOM 1173 O O . LEU B 1 53 ? 2.799 14.469 4.207 1 98.38 53 LEU B O 1
ATOM 1177 N N . MET B 1 54 ? 0.919 15.719 4.18 1 98.62 54 MET B N 1
ATOM 1178 C CA . MET B 1 54 ? 0.125 14.766 3.406 1 98.62 54 MET B CA 1
ATOM 1179 C C . MET B 1 54 ? 0.025 15.203 1.947 1 98.62 54 MET B C 1
ATOM 1181 O O . MET B 1 54 ? -0.459 16.297 1.652 1 98.62 54 MET B O 1
ATOM 1185 N N . GLU B 1 55 ? 0.525 14.438 1.081 1 98.75 55 GLU B N 1
ATOM 1186 C CA . GLU B 1 55 ? 0.358 14.625 -0.358 1 98.75 55 GLU B CA 1
ATOM 1187 C C . GLU B 1 55 ? -0.636 13.617 -0.93 1 98.75 55 GLU B C 1
ATOM 1189 O O . GLU B 1 55 ? -0.407 12.406 -0.869 1 98.75 55 GLU B O 1
ATOM 1194 N N . ILE B 1 56 ? -1.735 14.109 -1.49 1 98.81 56 ILE B N 1
ATOM 1195 C CA . ILE B 1 56 ? -2.713 13.242 -2.131 1 98.81 56 ILE B CA 1
ATOM 1196 C C . ILE B 1 56 ? -2.354 13.055 -3.604 1 98.81 56 ILE B C 1
ATOM 1198 O O . ILE B 1 56 ? -2.332 14.016 -4.371 1 98.81 56 ILE B O 1
ATOM 1202 N N . LEU B 1 57 ? -2.008 11.867 -3.953 1 98.75 57 LEU B N 1
ATOM 1203 C CA . LEU B 1 57 ? -1.536 11.594 -5.305 1 98.75 57 LEU B CA 1
ATOM 1204 C C . LEU B 1 57 ? -2.707 11.359 -6.254 1 98.75 57 LEU B C 1
ATOM 1206 O O . LEU B 1 57 ? -2.66 11.766 -7.418 1 98.75 57 LEU B O 1
ATOM 1210 N N . SER B 1 58 ? -3.715 10.711 -5.82 1 98.56 58 SER B N 1
ATOM 1211 C CA . SER B 1 58 ? -4.973 10.531 -6.539 1 98.56 58 SER B CA 1
ATOM 1212 C C . SER B 1 58 ? -6.141 10.359 -5.574 1 98.56 58 SER B C 1
ATOM 1214 O O . SER B 1 58 ? -5.941 10.031 -4.402 1 98.56 58 SER B O 1
ATOM 1216 N N . GLY B 1 59 ? -7.422 10.523 -6.109 1 98.5 59 GLY B N 1
ATOM 1217 C CA . GLY B 1 59 ? -8.617 10.445 -5.289 1 98.5 59 GLY B CA 1
ATOM 1218 C C . GLY B 1 59 ? -9.07 11.797 -4.77 1 98.5 59 GLY B C 1
ATOM 1219 O O . GLY B 1 59 ? -8.656 12.836 -5.281 1 98.5 59 GLY B O 1
ATOM 1220 N N . GLU B 1 60 ? -10.016 11.672 -3.844 1 98.75 60 GLU B N 1
ATOM 1221 C CA . GLU B 1 60 ? -10.602 12.883 -3.275 1 98.75 60 GLU B CA 1
ATOM 1222 C C . GLU B 1 60 ? -11.07 12.641 -1.843 1 98.75 60 GLU B C 1
ATOM 1224 O O . GLU B 1 60 ? -11.625 11.586 -1.533 1 98.75 60 GLU B O 1
ATOM 1229 N N . LEU B 1 61 ? -10.867 13.727 -1.077 1 98.88 61 LEU B N 1
ATOM 1230 C CA . LEU B 1 61 ? -11.297 13.633 0.315 1 98.88 61 LEU B CA 1
ATOM 1231 C C . LEU B 1 61 ? -11.641 15.016 0.869 1 98.88 61 LEU B C 1
ATOM 1233 O O . LEU B 1 61 ? -11.297 16.031 0.267 1 98.88 61 LEU B O 1
ATOM 1237 N N . ASP B 1 62 ? -12.359 14.977 1.962 1 98.88 62 ASP B N 1
ATOM 1238 C CA . ASP B 1 62 ? -12.586 16.172 2.766 1 98.88 62 ASP B CA 1
ATOM 1239 C C . ASP B 1 62 ? -11.758 16.141 4.047 1 98.88 62 ASP B C 1
ATOM 1241 O O . ASP B 1 62 ? -11.727 15.125 4.746 1 98.88 62 ASP B O 1
ATOM 1245 N N . LEU B 1 63 ? -11.102 17.219 4.277 1 98.75 63 LEU B N 1
ATOM 1246 C CA . LEU B 1 63 ? -10.188 17.328 5.418 1 98.75 63 LEU B CA 1
ATOM 1247 C C . LEU B 1 63 ? -10.742 18.297 6.465 1 98.75 63 LEU B C 1
ATOM 1249 O O . LEU B 1 63 ? -11.242 19.359 6.121 1 98.75 63 LEU B O 1
ATOM 1253 N N . GLN B 1 64 ? -10.734 17.875 7.688 1 98.5 64 GLN B N 1
ATOM 1254 C CA . GLN B 1 64 ? -10.984 18.766 8.82 1 98.5 64 GLN B CA 1
ATOM 1255 C C . GLN B 1 64 ? -9.859 18.672 9.844 1 98.5 64 GLN B C 1
ATOM 1257 O O . GLN B 1 64 ? -9.617 17.609 10.422 1 98.5 64 GLN B O 1
ATOM 1262 N N . LEU B 1 65 ? -9.156 19.812 10.016 1 97.12 65 LEU B N 1
ATOM 1263 C CA . LEU B 1 65 ? -8.086 19.875 11.008 1 97.12 65 LEU B CA 1
ATOM 1264 C C . LEU B 1 65 ? -8.648 20.172 12.391 1 97.12 65 LEU B C 1
ATOM 1266 O O . LEU B 1 65 ? -9.742 20.734 12.516 1 97.12 65 LEU B O 1
ATOM 1270 N N . ALA B 1 66 ? -7.891 19.797 13.352 1 94.25 66 ALA B N 1
ATOM 1271 C CA . ALA B 1 66 ? -8.32 20.094 14.711 1 94.25 66 ALA B CA 1
ATOM 1272 C C . ALA B 1 66 ? -8.562 21.594 14.906 1 94.25 66 ALA B C 1
ATOM 1274 O O . ALA B 1 66 ? -7.754 22.406 14.469 1 94.25 66 ALA B O 1
ATOM 1275 N N . GLY B 1 67 ? -9.648 21.969 15.508 1 91.69 67 GLY B N 1
ATOM 1276 C CA . GLY B 1 67 ? -9.969 23.359 15.797 1 91.69 67 GLY B CA 1
ATOM 1277 C C . GLY B 1 67 ? -10.758 24.031 14.688 1 91.69 67 GLY B C 1
ATOM 1278 O O . GLY B 1 67 ? -11.25 25.141 14.852 1 91.69 67 GLY B O 1
ATOM 1279 N N . GLU B 1 68 ? -10.742 23.344 13.555 1 91.56 68 GLU B N 1
ATOM 1280 C CA . GLU B 1 68 ? -11.516 23.891 12.445 1 91.56 68 GLU B CA 1
ATOM 1281 C C . GLU B 1 68 ? -12.945 23.375 12.453 1 91.56 68 GLU B C 1
ATOM 1283 O O . GLU B 1 68 ? -13.211 22.281 12.969 1 91.56 68 GLU B O 1
ATOM 1288 N N . THR B 1 69 ? -13.867 24.156 11.906 1 90.94 69 THR B N 1
ATOM 1289 C CA . THR B 1 69 ? -15.258 23.719 11.828 1 90.94 69 THR B CA 1
ATOM 1290 C C . THR B 1 69 ? -15.625 23.312 10.406 1 90.94 69 THR B C 1
ATOM 1292 O O . THR B 1 69 ? -16.5 22.469 10.203 1 90.94 69 THR B O 1
ATOM 1295 N N . GLY B 1 70 ? -14.977 23.75 9.438 1 94.25 70 GLY B N 1
ATOM 1296 C CA . GLY B 1 70 ? -15.336 23.438 8.055 1 94.25 70 GLY B CA 1
ATOM 1297 C C . GLY B 1 70 ? -14.477 22.344 7.453 1 94.25 70 GLY B C 1
ATOM 1298 O O . GLY B 1 70 ? -13.445 21.969 8.008 1 94.25 70 GLY B O 1
ATOM 1299 N N . TRP B 1 71 ? -15.102 21.75 6.473 1 97.44 71 TRP B N 1
ATOM 1300 C CA . TRP B 1 71 ? -14.398 20.75 5.672 1 97.44 71 TRP B CA 1
ATOM 1301 C C . TRP B 1 71 ? -13.773 21.391 4.434 1 97.44 71 TRP B C 1
ATOM 1303 O O . TRP B 1 71 ? -14.383 22.25 3.803 1 97.44 71 TRP B O 1
ATOM 1313 N N . ARG B 1 72 ? -12.547 20.969 4.133 1 97.88 72 ARG B N 1
ATOM 1314 C CA . ARG B 1 72 ? -11.859 21.391 2.914 1 97.88 72 ARG B CA 1
ATOM 1315 C C . ARG B 1 72 ? -11.688 20.219 1.956 1 97.88 72 ARG B C 1
ATOM 1317 O O . ARG B 1 72 ? -11.234 19.141 2.357 1 97.88 72 ARG B O 1
ATOM 1324 N N . ARG B 1 73 ? -12.008 20.438 0.751 1 98.25 73 ARG B N 1
ATOM 1325 C CA . ARG B 1 73 ? -11.828 19.406 -0.264 1 98.25 73 ARG B CA 1
ATOM 1326 C C . ARG B 1 73 ? -10.391 19.359 -0.752 1 98.25 73 ARG B C 1
ATOM 1328 O O . ARG B 1 73 ? -9.805 20.391 -1.096 1 98.25 73 ARG B O 1
ATOM 1335 N N . ILE B 1 74 ? -9.883 18.219 -0.701 1 98.56 74 ILE B N 1
ATOM 1336 C CA . ILE B 1 74 ? -8.523 17.984 -1.191 1 98.56 74 ILE B CA 1
ATOM 1337 C C . ILE B 1 74 ? -8.539 16.875 -2.238 1 98.56 74 ILE B C 1
ATOM 1339 O O . ILE B 1 74 ? -9.172 15.836 -2.041 1 98.56 74 ILE B O 1
ATOM 1343 N N . GLY B 1 75 ? -7.906 17.016 -3.377 1 98.31 75 GLY B N 1
ATOM 1344 C CA . GLY B 1 75 ? -7.859 15.984 -4.41 1 98.31 75 GLY B CA 1
ATOM 1345 C C . GLY B 1 75 ? -6.449 15.68 -4.883 1 98.31 75 GLY B C 1
ATOM 1346 O O . GLY B 1 75 ? -5.477 16.188 -4.32 1 98.31 75 GLY B O 1
ATOM 1347 N N . GLY B 1 76 ? -6.418 14.766 -5.871 1 98.25 76 GLY B N 1
ATOM 1348 C CA . GLY B 1 76 ? -5.137 14.398 -6.457 1 98.25 76 GLY B CA 1
ATOM 1349 C C . GLY B 1 76 ? -4.301 15.602 -6.852 1 98.25 76 GLY B C 1
ATOM 1350 O O . GLY B 1 76 ? -4.801 16.531 -7.477 1 98.25 76 GLY B O 1
ATOM 1351 N N . GLY B 1 77 ? -2.98 15.516 -6.492 1 98.12 77 GLY B N 1
ATOM 1352 C CA . GLY B 1 77 ? -2.066 16.594 -6.836 1 98.12 77 GLY B CA 1
ATOM 1353 C C . GLY B 1 77 ? -1.983 17.672 -5.766 1 98.12 77 GLY B C 1
ATOM 1354 O O . GLY B 1 77 ? -1.086 18.516 -5.797 1 98.12 77 GLY B O 1
ATOM 1355 N N . GLN B 1 78 ? -2.881 17.641 -4.762 1 98.69 78 GLN B N 1
ATOM 1356 C CA . GLN B 1 78 ? -2.875 18.625 -3.688 1 98.69 78 GLN B CA 1
ATOM 1357 C C . GLN B 1 78 ? -2.242 18.047 -2.422 1 98.69 78 GLN B C 1
ATOM 1359 O O . GLN B 1 78 ? -2.059 16.844 -2.305 1 98.69 78 GLN B O 1
ATOM 1364 N N . SER B 1 79 ? -1.841 19 -1.574 1 98.69 79 SER B N 1
ATOM 1365 C CA . SER B 1 79 ? -1.221 18.594 -0.316 1 98.69 79 SER B CA 1
ATOM 1366 C C . SER B 1 79 ? -1.662 19.5 0.831 1 98.69 79 SER B C 1
ATOM 1368 O O . SER B 1 79 ? -2.238 20.562 0.601 1 98.69 79 SER B O 1
ATOM 1370 N N . PHE B 1 80 ? -1.501 19.016 2.043 1 98 80 PHE B N 1
ATOM 1371 C CA . PHE B 1 80 ? -1.761 19.812 3.242 1 98 80 PHE B CA 1
ATOM 1372 C C . PHE B 1 80 ? -0.841 19.391 4.379 1 98 80 PHE B C 1
ATOM 1374 O O . PHE B 1 80 ? -0.338 18.25 4.387 1 98 80 PHE B O 1
ATOM 1381 N N . GLU B 1 81 ? -0.616 20.25 5.336 1 97.38 81 GLU B N 1
ATOM 1382 C CA . GLU B 1 81 ? 0.173 19.953 6.523 1 97.38 81 GLU B CA 1
ATOM 1383 C C . GLU B 1 81 ? -0.723 19.75 7.746 1 97.38 81 GLU B C 1
ATOM 1385 O O . GLU B 1 81 ? -1.737 20.438 7.895 1 97.38 81 GLU B O 1
ATOM 1390 N N . VAL B 1 82 ? -0.348 18.828 8.555 1 97.31 82 VAL B N 1
ATOM 1391 C CA . VAL B 1 82 ? -0.975 18.625 9.859 1 97.31 82 VAL B CA 1
ATOM 1392 C C . VAL B 1 82 ? 0.011 18.969 10.969 1 97.31 82 VAL B C 1
ATOM 1394 O O . VAL B 1 82 ? 1.133 18.453 11 1 97.31 82 VAL B O 1
ATOM 1397 N N . PRO B 1 83 ? -0.414 19.844 11.906 1 96.06 83 PRO B N 1
ATOM 1398 C CA . PRO B 1 83 ? 0.514 20.25 12.961 1 96.06 83 PRO B CA 1
ATOM 1399 C C . PRO B 1 83 ? 0.863 19.094 13.914 1 96.06 83 PRO B C 1
ATOM 1401 O O . PRO B 1 83 ? 0.118 18.125 14.008 1 96.06 83 PRO B O 1
ATOM 1404 N N . ALA B 1 84 ? 2.041 19.219 14.602 1 96.44 84 ALA B N 1
ATOM 1405 C CA . ALA B 1 84 ? 2.408 18.266 15.648 1 96.44 84 ALA B CA 1
ATOM 1406 C C . ALA B 1 84 ? 1.399 18.297 16.797 1 96.44 84 ALA B C 1
ATOM 1408 O O . ALA B 1 84 ? 0.736 19.312 17.016 1 96.44 84 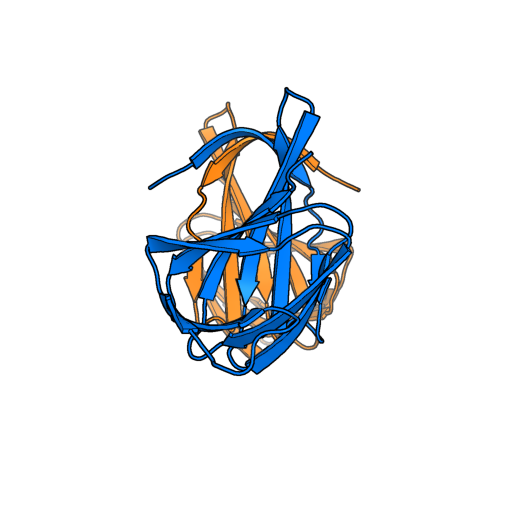ALA B O 1
ATOM 1409 N N . ASN B 1 85 ? 1.364 17.094 17.484 1 96.12 85 ASN B N 1
ATOM 1410 C CA . ASN B 1 85 ? 0.527 16.969 18.672 1 96.12 85 ASN B CA 1
ATOM 1411 C C . ASN B 1 85 ? -0.896 17.453 18.406 1 96.12 85 ASN B C 1
ATOM 1413 O O . ASN B 1 85 ? -1.414 18.297 19.141 1 96.12 85 ASN B O 1
ATOM 1417 N N . SER B 1 86 ? -1.48 17.047 17.344 1 96.5 86 SER B N 1
ATOM 1418 C CA . SER B 1 86 ? -2.814 17.438 16.906 1 96.5 86 SER B CA 1
ATOM 1419 C C . SER B 1 86 ? -3.613 16.219 16.422 1 96.5 86 SER B C 1
ATOM 1421 O O . SER B 1 86 ? -3.248 15.078 16.703 1 96.5 86 SER B O 1
ATOM 1423 N N . SER B 1 87 ? -4.746 16.406 15.844 1 97.25 87 SER B N 1
ATOM 1424 C CA . SER B 1 87 ? -5.605 15.406 15.219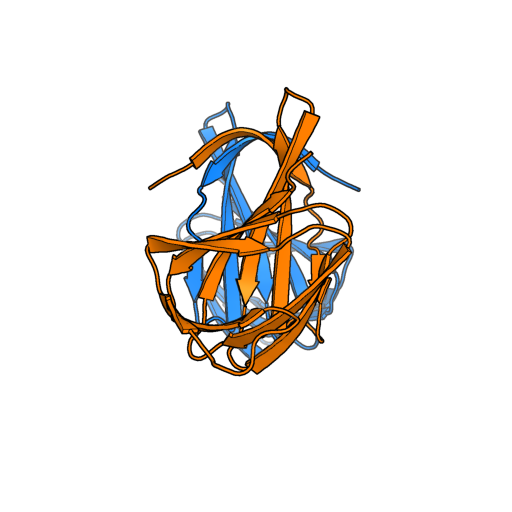 1 97.25 87 SER B CA 1
ATOM 1425 C C . SER B 1 87 ? -6.281 15.961 13.969 1 97.25 87 SER B C 1
ATOM 1427 O O . SER B 1 87 ? -6.363 17.172 13.781 1 97.25 87 SER B O 1
ATOM 1429 N N . PHE B 1 88 ? -6.648 15.141 13.133 1 98.19 88 PHE B N 1
ATOM 1430 C CA . PHE B 1 88 ? -7.395 15.547 11.945 1 98.19 88 PHE B CA 1
ATOM 1431 C C . PHE B 1 88 ? -8.328 14.43 11.492 1 98.19 88 PHE B C 1
ATOM 1433 O O . PHE B 1 88 ? -8.086 13.25 11.758 1 98.19 88 PHE B O 1
ATOM 1440 N N . THR B 1 89 ? -9.406 14.82 10.836 1 98.5 89 THR B N 1
ATOM 1441 C CA . THR B 1 89 ? -10.398 13.898 10.312 1 98.5 89 THR B CA 1
ATOM 1442 C C . THR B 1 89 ? -10.5 14.016 8.789 1 98.5 89 THR B C 1
ATOM 1444 O O . THR B 1 89 ? -10.477 15.125 8.25 1 98.5 89 THR B O 1
ATOM 1447 N N . MET B 1 90 ? -10.461 12.883 8.164 1 98.69 90 MET B N 1
ATOM 1448 C CA . MET B 1 90 ? -10.664 12.844 6.719 1 98.69 90 MET B CA 1
ATOM 1449 C C . MET B 1 90 ? -11.914 12.047 6.363 1 98.69 90 MET B C 1
ATOM 1451 O O . MET B 1 90 ? -12.133 10.961 6.895 1 98.69 90 MET B O 1
ATOM 1455 N N . LYS B 1 91 ? -12.75 12.594 5.543 1 98.75 91 LYS B N 1
ATOM 1456 C CA . LYS B 1 91 ? -13.781 11.844 4.832 1 98.75 91 LYS B CA 1
ATOM 1457 C C . LYS B 1 91 ? -13.328 11.492 3.418 1 98.75 91 LYS B C 1
ATOM 1459 O O . LYS B 1 91 ? -13.414 12.32 2.512 1 98.75 91 LYS B O 1
ATOM 1464 N N . VAL B 1 92 ? -12.852 10.328 3.301 1 98.88 92 VAL B N 1
ATOM 1465 C CA . VAL B 1 92 ? -12.367 9.883 1.999 1 98.88 92 VAL B CA 1
ATOM 1466 C C . VAL B 1 92 ? -13.555 9.555 1.092 1 98.88 92 VAL B C 1
ATOM 1468 O O . VAL B 1 92 ? -14.375 8.695 1.416 1 98.88 92 VAL B O 1
ATOM 1471 N N . GLN B 1 93 ? -13.617 10.219 -0.017 1 98.81 93 GLN B N 1
ATOM 1472 C CA . GLN B 1 93 ? -14.766 10.094 -0.91 1 98.81 93 GLN B CA 1
ATOM 1473 C C . GLN B 1 93 ? -14.531 9 -1.952 1 98.81 93 GLN B C 1
ATOM 1475 O O . GLN B 1 93 ? -15.461 8.289 -2.326 1 98.81 93 GLN B O 1
ATOM 1480 N N . THR B 1 94 ? -13.406 8.922 -2.49 1 98.75 94 THR B N 1
ATOM 1481 C CA . THR B 1 94 ? -12.977 7.887 -3.428 1 98.75 94 THR B CA 1
ATOM 1482 C C . THR B 1 94 ? -11.641 7.297 -3.004 1 98.75 94 THR B C 1
ATOM 1484 O O . THR B 1 94 ? -10.883 7.922 -2.254 1 98.75 94 THR B O 1
ATOM 1487 N N . VAL B 1 95 ? -11.367 6.039 -3.428 1 98.81 95 VAL B N 1
ATOM 1488 C CA . VAL B 1 95 ? -10.078 5.434 -3.125 1 98.81 95 VAL B CA 1
ATOM 1489 C C . VAL B 1 95 ? -8.961 6.445 -3.365 1 98.81 95 VAL B C 1
ATOM 1491 O O . VAL B 1 95 ? -8.875 7.04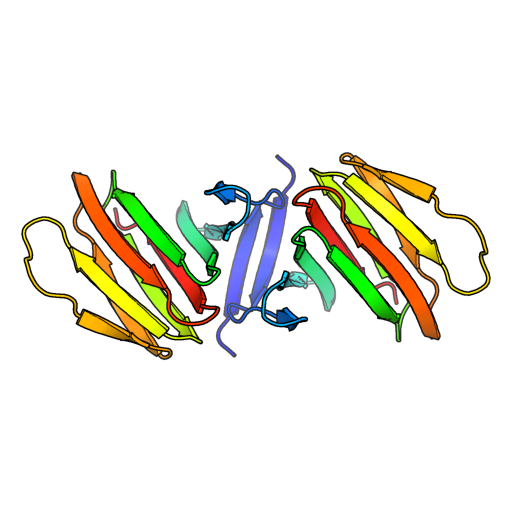7 -4.438 1 98.81 95 VAL B O 1
ATOM 1494 N N . SER B 1 96 ? -8.109 6.68 -2.352 1 98.88 96 SER B N 1
ATOM 1495 C CA . SER B 1 96 ? -7.098 7.727 -2.434 1 98.88 96 SER B CA 1
ATOM 1496 C C . SER B 1 96 ? -5.699 7.16 -2.207 1 98.88 96 SER B C 1
ATOM 1498 O O . SER B 1 96 ? -5.477 6.406 -1.257 1 98.88 96 SER B O 1
ATOM 1500 N N . ASP B 1 97 ? -4.875 7.434 -3.141 1 98.69 97 ASP B N 1
ATOM 1501 C CA . ASP B 1 97 ? -3.434 7.211 -3.088 1 98.69 97 ASP B CA 1
ATOM 1502 C C . ASP B 1 97 ? -2.721 8.398 -2.441 1 98.69 97 ASP B C 1
ATOM 1504 O O . ASP B 1 97 ? -2.963 9.547 -2.807 1 98.69 97 ASP B O 1
ATOM 1508 N N . TYR B 1 98 ? -1.778 8.117 -1.382 1 98.88 98 TYR B N 1
ATOM 1509 C CA . TYR B 1 98 ? -1.186 9.258 -0.692 1 98.88 98 TYR B CA 1
ATOM 1510 C C . TYR B 1 98 ? 0.262 8.977 -0.312 1 98.88 98 TYR B C 1
ATOM 1512 O O . TYR B 1 98 ? 0.679 7.816 -0.253 1 98.88 98 TYR B O 1
ATOM 1520 N N . CYS B 1 99 ? 0.992 10 -0.132 1 98.88 99 CYS B N 1
ATOM 1521 C CA . CYS B 1 99 ? 2.314 10.023 0.482 1 98.88 99 CYS B CA 1
ATOM 1522 C C . CYS B 1 99 ? 2.322 10.883 1.736 1 98.88 99 CYS B C 1
ATOM 1524 O O . CYS B 1 99 ? 1.932 12.055 1.691 1 98.88 99 CYS B O 1
ATOM 1526 N N . CYS B 1 100 ? 2.725 10.375 2.877 1 98.62 100 CYS B N 1
ATOM 1527 C CA . CYS B 1 100 ? 2.842 11.109 4.133 1 98.62 100 CYS B CA 1
ATOM 1528 C C . CYS B 1 100 ? 4.305 11.297 4.52 1 98.62 100 CYS B C 1
ATOM 1530 O O . CYS B 1 100 ? 5.066 10.328 4.559 1 98.62 100 CYS B O 1
ATOM 1532 N N . SER B 1 101 ? 4.707 12.453 4.762 1 98.25 101 SER B N 1
ATOM 1533 C CA . SER B 1 101 ? 6.039 12.781 5.262 1 98.25 101 SER B CA 1
ATOM 1534 C C . SER B 1 101 ? 5.988 13.203 6.727 1 98.25 101 SER B C 1
ATOM 1536 O O . SER B 1 101 ? 5.176 14.047 7.109 1 98.25 101 SER B O 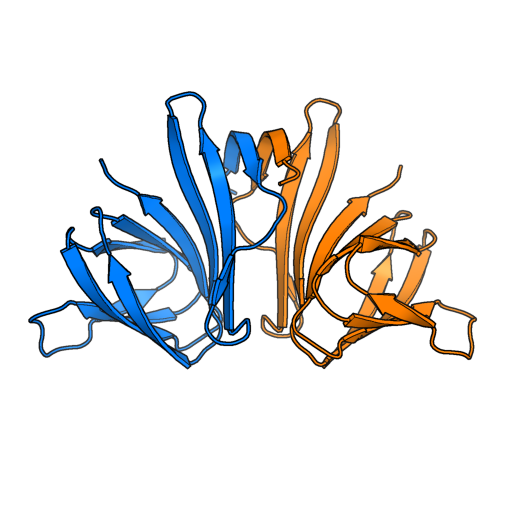1
ATOM 1538 N N . PHE B 1 102 ? 6.801 12.562 7.484 1 96.5 102 PHE B N 1
ATOM 1539 C CA . PHE B 1 102 ? 6.934 12.969 8.883 1 96.5 102 PHE B CA 1
ATOM 1540 C C . PHE B 1 102 ? 7.969 14.078 9.023 1 96.5 102 PHE B C 1
ATOM 1542 O O . PHE B 1 102 ? 9.148 13.875 8.734 1 96.5 102 PHE B O 1
ATOM 1549 N N . LEU B 1 103 ? 7.457 15.156 9.492 1 90.25 103 LEU B N 1
ATOM 1550 C CA . LEU B 1 103 ? 8.297 16.344 9.531 1 90.25 103 LEU B CA 1
ATOM 1551 C C . LEU B 1 103 ? 8.945 16.5 10.906 1 90.25 103 LEU B C 1
ATOM 1553 O O . LEU B 1 103 ? 8.359 16.125 11.922 1 90.25 103 LEU B O 1
ATOM 1557 N N . SER B 1 104 ? 10.375 16.609 11.023 1 76.81 104 SER B N 1
ATOM 1558 C CA . SER B 1 104 ? 11.109 16.844 12.266 1 76.81 104 SER B CA 1
ATOM 1559 C C . SER B 1 104 ? 10.734 18.172 12.891 1 76.81 104 SER B C 1
ATOM 1561 O O . SER B 1 104 ? 10.336 19.109 12.188 1 76.81 104 SER B O 1
#

Foldseek 3Di:
DDDDPPWDKDPDWDAPPNRQKIWIWIAHPVGWIKIKIKHAADKDKDFAQAKKKKAWQAAKKWKDWPPDDDTDIDGHPDMDIHHHGTMMMIGGDHIIIMMMTGDD/DDDDPPWDKDPDWDAPPNRQKIWIWIAHPVGWIKIKIKHAADKDKDFAQAKKKKAWQAAKKWKDWPPDDDTDIDGHPDIDIHHHGTMMMIRGDHIIIMMMTGDD

Solvent-accessible surface area (backbone atoms only — not comparable to full-atom values): 10586 Å² total; per-residue (Å²): 132,66,61,48,69,62,22,30,37,41,62,66,61,49,71,37,82,90,52,42,33,35,29,32,45,38,39,41,85,86,70,50,48,35,33,43,32,42,33,45,58,45,77,48,76,49,74,32,75,52,26,32,40,40,35,29,63,34,41,34,31,32,39,29,51,68,95,54,89,59,74,42,81,46,37,48,78,37,69,51,73,45,61,48,68,40,42,36,36,37,41,30,69,35,54,24,34,33,40,38,35,60,43,132,134,63,62,48,70,62,21,31,36,40,62,66,61,50,73,38,83,88,51,40,32,33,29,32,45,36,39,40,85,87,70,50,47,36,33,43,32,42,34,45,58,45,76,48,76,48,75,31,74,52,26,32,40,41,35,30,64,33,43,34,29,32,40,28,51,68,94,53,88,60,74,42,82,46,37,46,76,37,68,53,75,45,63,48,70,40,42,36,35,36,40,29,69,34,54,24,34,33,40,40,35,61,42,132

Sequence (208 aa):
MSEFSGVTVVREANIYFNGAVASHTVLFPDGSKKTLGIMQPGEYTFSTGAAELMEILSGELDLQLAGETGWRRIGGGQSFEVPANSSFTMKVQTVSDYCCSFLSMSEFSGVTVVREANIYFNGAVASHTVLFPDGSKKTLGIMQPGEYTFSTGAAELMEILSGELDLQLAGETGWRRIGGGQSFEVPANSSFTMKVQTVSDYCCSFLS

Secondary structure (DSSP, 8-state):
--EEEEEEEESSPEEEGGGTEEEEEEE-TTS-EEEEEEE-SEEEEEEESS-EEEEEEEEEEEEEETT--S-EEEETT-EEEE-SSEEEEEEEEEEEEEEEEE--/--EEEEEEEESSPEEEGGGTEEEEEEE-TTS-EEEEEEE-SEEEEEEESS-EEEEEEEEEEEEEETT--S-EEEETT-EEEE-SSEEEEEEEEEEEEEEEEE--

Organism: Trichlorobacter lovleyi (strain ATCC BAA-1151 / DSM 17278 / SZ) (NCBI:txid398767)

pLDDT: mean 97.26, std 3.93, range [68.19, 98.88]

InterPro domains:
  IPR009664 Pyrimidine/purine nucleoside phosphorylase [MF_01537] (10-103)
  IPR009664 Pyrimidine/purine nucleoside phosphorylase [PF06865] (12-102)
  IPR009664 Pyrimidine/purine nucleoside phosphorylase [PTHR36540] (1-103)
  IPR011051 RmlC-like cupin domain superfamily [SSF51182] (11-103)
  IPR014710 RmlC-like jelly roll fold [G3DSA:2.60.120.10] (1-103)

Radius of gyration: 17.72 Å; Cα contacts (8 Å, |Δi|>4): 597; chains: 2; bounding box: 35×52×38 Å